Protein AF-0000000083380759 (afdb_homodimer)

pLDDT: mean 84.08, std 17.89, range [31.74, 98.86]

Foldseek 3Di:
DDPPPDPPPPPPDPDPPPPPLACVLVDPCNLVVVVVVLVVQLVVQCVPVVDDSLQSLLVSLLVCLVVCCCQAQNQWDGPPDPPPVCPGRLPGNLCPHPPNDAPDPSLVSVLVVLVVSLCSNCVRVVVDPPSVVSSVVSNVVSNVCSDSVNGQNDDVCVSRDD/DDPPPDPPPPPPDPDPPPPPLACVLVDPCNLVVVVVVLVVQLVVQCVPVVDDSLVSLLVSLLVCLVVCCCQAQAQWDGPPDPPPVCPGRLPGNLCPHPPNDAPDPSLVSVLVVLVVSLCSNCVRVVVDPPSVVSSVVSNVVSNVCSDSVNGQNDDVCVSRDD

Secondary structure (DSSP, 8-state):
-------------------HHHHGGGSTTHHHHHHHHHHHHHHHHHHHH---HHHHHHHHHHHHHHHHIIIIII-BS-SS-GGGTTTTTT-BHHHHGGGG-SS-HHHHHHHHHHHHHHHHHHHHTTT-TTHHHHHHHHHHHHHHHTSGGGTT--GGGTT---/-------------------HHHHGGGSTTHHHHHHHHHHHHHHHHHHHH---HHHHHHHHHHHHHHHHIIIIII-BS-SS-GGGTTTTTT-BHHHHGGGG-SS-HHHHHHHHHHHHHHHHHHHHTTT-TTHHHHHHHHHHHHHHHTSGGGTT--GGGTT---

Solvent-accessible surface area (backbone atoms only — not comparable to full-atom values): 18605 Å² total; per-residue (Å²): 135,80,80,78,76,73,80,80,75,74,71,74,70,73,76,73,83,69,56,72,79,42,48,66,72,71,41,88,61,44,68,57,51,53,51,50,50,54,53,50,50,31,53,50,43,34,69,73,62,72,33,53,74,19,44,20,33,43,52,43,41,52,51,50,38,55,53,47,44,42,52,33,66,59,43,56,29,54,96,82,48,79,80,54,80,60,75,45,49,80,31,25,44,55,55,46,34,77,80,50,56,75,88,39,73,65,56,46,50,65,54,46,48,48,53,54,41,36,51,52,18,28,60,56,45,68,59,35,65,48,58,29,57,55,41,48,52,44,35,50,54,56,53,53,64,68,36,79,86,31,65,82,51,34,80,93,54,58,88,33,73,127,136,81,82,76,77,74,80,79,76,72,72,73,72,73,76,74,83,68,55,72,80,44,48,66,72,71,43,86,61,45,67,58,51,52,52,49,49,54,52,50,49,31,52,51,43,34,70,73,62,71,33,53,73,19,43,20,34,42,52,43,43,52,50,49,39,55,53,48,45,42,53,33,68,58,42,55,28,55,94,80,49,77,81,53,80,60,76,44,48,78,32,24,44,55,55,47,32,76,79,49,55,76,87,38,72,68,55,48,52,64,55,46,49,48,52,53,41,35,52,52,18,28,59,56,46,68,60,37,66,48,58,30,55,55,41,48,51,44,36,50,54,55,53,54,64,69,37,79,87,33,64,83,51,32,79,92,54,58,89,33,73,127

Nearest PDB structures (foldseek):
  7yjk-assembly1_D  TM=9.202E-01  e=3.369E-16  Arabidopsis thaliana
  7k0q-assembly1_D  TM=9.321E-01  e=1.313E-10  Homo sapiens
  7k0m-assembly1_D  TM=9.032E-01  e=2.935E-10  Homo sapiens
  7yj2-assembly1_D  TM=9.297E-01  e=8.108E-09  Homo sapiens
  7cqk-assembly1_A  TM=9.215E-01  e=1.108E-07  Homo sapiens

Radius of gyration: 26.01 Å; Cα contacts (8 Å, |Δi|>4): 322; chains: 2; bounding box: 117×70×50 Å

InterPro domains:
  IPR007203 ORMDL family [PF04061] (19-154)
  IPR007203 ORMDL family [PIRSF018147] (11-158)
  IPR007203 ORMDL family [PTHR12665] (9-161)

Structure (mmCIF, N/CA/C/O backbone):
data_AF-0000000083380759-model_v1
#
loop_
_entity.id
_entity.type
_entity.pdbx_description
1 polymer 'ORM1-like protein 3'
#
loop_
_atom_site.group_PDB
_atom_site.id
_atom_site.type_symbol
_atom_site.label_atom_id
_atom_site.label_alt_id
_atom_site.label_comp_id
_atom_site.label_asym_id
_atom_site.label_entity_id
_atom_site.label_seq_id
_atom_site.pdbx_PDB_ins_code
_atom_site.Cartn_x
_atom_site.Cartn_y
_atom_site.Cartn_z
_atom_site.occupancy
_atom_site.B_iso_or_equiv
_atom_site.auth_seq_id
_atom_site.auth_comp_id
_atom_site.auth_asym_id
_atom_site.auth_atom_id
_atom_site.pdbx_PDB_model_num
ATOM 1 N N . MET A 1 1 ? 60.575 48.149 11.928 1 33.8 1 MET A N 1
ATOM 2 C CA . MET A 1 1 ? 59.24 47.971 11.363 1 33.8 1 MET A CA 1
ATOM 3 C C . MET A 1 1 ? 58.774 46.527 11.511 1 33.8 1 MET A C 1
ATOM 5 O O . MET A 1 1 ? 59.309 45.628 10.859 1 33.8 1 MET A O 1
ATOM 9 N N . GLY A 1 2 ? 58.407 46.056 12.704 1 39.65 2 GLY A N 1
ATOM 10 C CA . GLY A 1 2 ? 57.95 44.746 13.139 1 39.65 2 GLY A CA 1
ATOM 11 C C . GLY A 1 2 ? 56.682 44.293 12.44 1 39.65 2 GLY A C 1
ATOM 12 O O . GLY A 1 2 ? 55.699 45.034 12.385 1 39.65 2 GLY A O 1
ATOM 13 N N . ARG A 1 3 ? 56.762 43.447 11.376 1 44.86 3 ARG A N 1
ATOM 14 C CA . ARG A 1 3 ? 55.626 42.819 10.71 1 44.86 3 ARG A CA 1
ATOM 15 C C . ARG A 1 3 ? 54.678 42.186 11.722 1 44.86 3 ARG A C 1
ATOM 17 O O . ARG A 1 3 ? 55.082 41.319 12.5 1 44.86 3 ARG A O 1
ATOM 24 N N . ARG A 1 4 ? 53.678 42.926 12.294 1 45.2 4 ARG A N 1
ATOM 25 C CA . ARG A 1 4 ? 52.555 42.353 13.028 1 45.2 4 ARG A CA 1
ATOM 26 C C . ARG A 1 4 ? 51.919 41.206 12.249 1 45.2 4 ARG A C 1
ATOM 28 O O . ARG A 1 4 ? 51.57 41.364 11.077 1 45.2 4 ARG A O 1
ATOM 35 N N . GLY A 1 5 ? 52.27 39.917 12.476 1 42.81 5 GLY A N 1
ATOM 36 C CA . GLY A 1 5 ? 51.626 38.714 11.973 1 42.81 5 GLY A CA 1
ATOM 37 C C . GLY A 1 5 ? 50.113 38.766 12.06 1 42.81 5 GLY A C 1
ATOM 38 O O . GLY A 1 5 ? 49.557 39.054 13.122 1 42.81 5 GLY A O 1
ATOM 39 N N . GLU A 1 6 ? 49.369 39.205 11.034 1 49.28 6 GLU A N 1
ATOM 40 C CA . GLU A 1 6 ? 47.914 39.111 10.966 1 49.28 6 GLU A CA 1
ATOM 41 C C . GLU A 1 6 ? 47.427 37.742 11.431 1 49.28 6 GLU A C 1
ATOM 43 O O . GLU A 1 6 ? 48.052 36.721 11.135 1 49.28 6 GLU A O 1
ATOM 48 N N . PRO A 1 7 ? 46.688 37.632 12.613 1 49.77 7 PRO A N 1
ATOM 49 C CA . PRO A 1 7 ? 46.132 36.338 13.016 1 49.77 7 PRO A CA 1
ATOM 50 C C . PRO A 1 7 ? 45.342 35.661 11.899 1 49.77 7 PRO A C 1
ATOM 52 O O . PRO A 1 7 ? 44.688 36.339 11.102 1 49.77 7 PRO A O 1
ATOM 55 N N . TYR A 1 8 ? 45.787 34.62 11.217 1 52.53 8 TYR A N 1
ATOM 56 C CA . TYR A 1 8 ? 45.038 33.725 10.343 1 52.53 8 TYR A CA 1
ATOM 57 C C . TYR A 1 8 ? 43.735 33.286 10.999 1 52.53 8 TYR A C 1
ATOM 59 O O . TYR A 1 8 ? 43.742 32.473 11.926 1 52.53 8 TYR A O 1
ATOM 67 N N . TYR A 1 9 ? 42.675 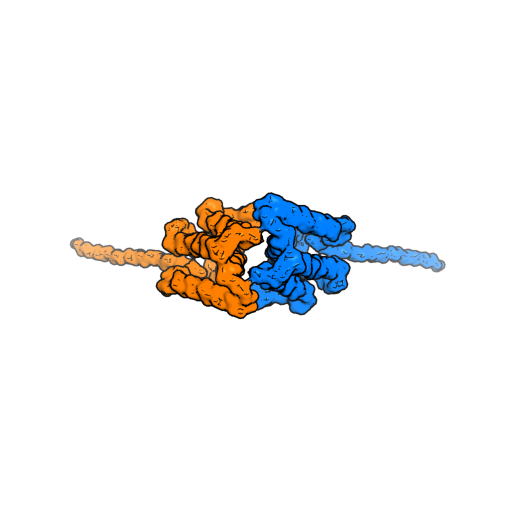34.081 11.205 1 43.08 9 TYR A N 1
ATOM 68 C CA . TYR A 1 9 ? 41.352 33.589 11.576 1 43.08 9 TYR A CA 1
ATOM 69 C C . TYR A 1 9 ? 40.913 32.458 10.653 1 43.08 9 TYR A C 1
ATOM 71 O O . TYR A 1 9 ? 40.751 32.66 9.447 1 43.08 9 TYR A O 1
ATOM 79 N N . VAL A 1 10 ? 41.325 31.231 10.836 1 49.09 10 VAL A N 1
ATOM 80 C CA . VAL A 1 10 ? 40.695 30.104 10.156 1 49.09 10 VAL A CA 1
ATOM 81 C C . VAL A 1 10 ? 39.179 30.185 10.317 1 49.09 10 VAL A C 1
ATOM 83 O O . VAL A 1 10 ? 38.666 30.194 11.439 1 49.09 10 VAL A O 1
ATOM 86 N N . GLU A 1 11 ? 38.418 30.896 9.574 1 47.96 11 GLU A N 1
ATOM 87 C CA . GLU A 1 11 ? 36.964 30.773 9.536 1 47.96 11 GLU A CA 1
ATOM 88 C C . GLU A 1 11 ? 36.529 29.315 9.648 1 47.96 11 GLU A C 1
ATOM 90 O O . GLU A 1 11 ? 36.89 28.488 8.808 1 47.96 11 GLU A O 1
ATOM 95 N N . ALA A 1 12 ? 36.323 28.826 10.841 1 48.19 12 ALA A N 1
ATOM 96 C CA . ALA A 1 12 ? 35.703 27.511 10.975 1 48.19 12 ALA A CA 1
ATOM 97 C C . ALA A 1 12 ? 34.598 27.317 9.94 1 48.19 12 ALA A C 1
ATOM 99 O O . ALA A 1 12 ? 33.77 28.206 9.732 1 48.19 12 ALA A O 1
ATOM 100 N N . ALA A 1 13 ? 34.741 26.588 8.865 1 49.53 13 ALA A N 1
ATOM 101 C CA . ALA A 1 13 ? 33.674 26.214 7.939 1 49.53 13 ALA A CA 1
ATOM 102 C C . ALA A 1 13 ? 32.376 25.923 8.687 1 49.53 13 ALA A C 1
ATOM 104 O O . ALA A 1 13 ? 32.399 25.37 9.789 1 49.53 13 ALA A O 1
ATOM 105 N N . PRO A 1 14 ? 31.323 26.669 8.439 1 49.21 14 PRO A N 1
ATOM 106 C CA . PRO A 1 14 ? 30.067 26.332 9.112 1 49.21 14 PRO A CA 1
ATOM 107 C C . PRO A 1 14 ? 29.82 24.827 9.18 1 49.21 14 PRO A C 1
ATOM 109 O O . PRO A 1 14 ? 30.291 24.08 8.319 1 49.21 14 PRO A O 1
ATOM 112 N N . PRO A 1 15 ? 29.514 24.287 10.4 1 46.96 15 PRO A N 1
ATOM 113 C CA . PRO A 1 15 ? 29.192 22.861 10.49 1 46.96 15 PRO A CA 1
ATOM 114 C C . PRO A 1 15 ? 28.323 22.379 9.33 1 46.96 15 PRO A C 1
ATOM 116 O O . PRO A 1 15 ? 27.492 23.135 8.82 1 46.96 15 PRO A O 1
ATOM 119 N N . VAL A 1 16 ? 28.906 21.607 8.391 1 51.08 16 VAL A N 1
ATOM 120 C CA . VAL A 1 16 ? 28.11 20.978 7.342 1 51.08 16 VAL A CA 1
ATOM 121 C C . VAL A 1 16 ? 26.711 20.669 7.871 1 51.08 16 VAL A C 1
ATOM 123 O O . VAL A 1 16 ? 26.561 20.141 8.975 1 51.08 16 VAL A O 1
ATOM 126 N N . ASP A 1 17 ? 25.787 21.529 7.677 1 54.35 17 ASP A N 1
ATOM 127 C CA . ASP A 1 17 ? 24.394 21.279 8.034 1 54.35 17 ASP A CA 1
ATOM 128 C C . ASP A 1 17 ? 23.997 19.838 7.722 1 54.35 17 ASP A C 1
ATOM 130 O O . ASP A 1 17 ? 23.8 19.48 6.559 1 54.35 17 ASP A O 1
ATOM 134 N N . VAL A 1 18 ? 24.521 18.943 8.555 1 62.63 18 VAL A N 1
ATOM 135 C CA . VAL A 1 18 ? 24.235 17.524 8.376 1 62.63 18 VAL A CA 1
ATOM 136 C C . VAL A 1 18 ? 22.767 17.248 8.693 1 62.63 18 VAL A C 1
ATOM 138 O O . VAL A 1 18 ? 22.257 17.682 9.729 1 62.63 18 VAL A O 1
ATOM 141 N N . ASN A 1 19 ? 21.982 17.008 7.648 1 73.7 19 ASN A N 1
ATOM 142 C CA . ASN A 1 19 ? 20.626 16.522 7.878 1 73.7 19 ASN A CA 1
ATOM 143 C C . ASN A 1 19 ? 20.624 15.227 8.685 1 73.7 19 ASN A C 1
ATOM 145 O O . ASN A 1 19 ? 20.871 14.15 8.14 1 73.7 19 ASN A O 1
ATOM 149 N N . LYS A 1 20 ? 20.508 15.371 10.002 1 74.08 20 LYS A N 1
ATOM 150 C CA . LYS A 1 20 ? 20.579 14.235 10.917 1 74.08 20 LYS A CA 1
ATOM 151 C C . LYS A 1 20 ? 19.503 13.203 10.595 1 74.08 20 LYS A C 1
ATOM 153 O O . LYS A 1 20 ? 19.645 12.025 10.931 1 74.08 20 LYS A O 1
ATOM 158 N N . ASN A 1 21 ? 18.474 13.642 9.898 1 74.54 21 ASN A N 1
ATOM 159 C CA . ASN A 1 21 ? 17.375 12.738 9.575 1 74.54 21 ASN A CA 1
ATOM 160 C C . ASN A 1 21 ? 17.81 11.658 8.588 1 74.54 21 ASN A C 1
ATOM 162 O O . ASN A 1 21 ? 17.249 10.561 8.574 1 74.54 21 ASN A O 1
ATOM 166 N N . THR A 1 22 ? 18.82 11.983 7.84 1 80.14 22 THR A N 1
ATOM 167 C CA . THR A 1 22 ? 19.203 11.042 6.793 1 80.14 22 THR A CA 1
ATOM 168 C C . THR A 1 22 ? 20.681 10.681 6.905 1 80.14 22 THR A C 1
ATOM 170 O O . THR A 1 22 ? 21.185 9.859 6.136 1 80.14 22 THR A O 1
ATOM 173 N N . GLU A 1 23 ? 21.386 11.233 7.833 1 81.53 23 GLU A N 1
ATOM 174 C CA . GLU A 1 23 ? 22.827 11.029 7.949 1 81.53 23 GLU A CA 1
ATOM 175 C C . GLU A 1 23 ? 23.156 9.564 8.222 1 81.53 23 GLU A C 1
ATOM 177 O O . GLU A 1 23 ? 24.228 9.084 7.848 1 81.53 23 GLU A O 1
ATOM 182 N N . TRP A 1 24 ? 22.268 8.876 8.821 1 82.58 24 TRP A N 1
ATOM 183 C CA . TRP A 1 24 ? 22.519 7.489 9.197 1 82.58 24 TRP A CA 1
ATOM 184 C C . TRP A 1 24 ? 22.72 6.617 7.962 1 82.58 24 TRP A C 1
ATOM 186 O O . TRP A 1 24 ? 23.354 5.563 8.035 1 82.58 24 TRP A O 1
ATOM 196 N N . PHE A 1 25 ? 22.277 7.082 6.828 1 81.37 25 PHE A N 1
ATOM 197 C CA . PHE A 1 25 ? 22.461 6.335 5.589 1 81.37 25 PHE A CA 1
ATOM 198 C C . PHE A 1 25 ? 23.934 6.29 5.198 1 81.37 25 PHE A C 1
ATOM 200 O O . PHE A 1 25 ? 24.337 5.467 4.373 1 81.37 25 PHE A O 1
ATOM 207 N N . MET A 1 26 ? 24.668 7.14 5.846 1 81.7 26 MET A N 1
ATOM 208 C CA . MET A 1 26 ? 26.073 7.268 5.47 1 81.7 26 MET A CA 1
ATOM 209 C C . MET A 1 26 ? 26.954 6.387 6.351 1 81.7 26 MET A C 1
ATOM 211 O O . MET A 1 26 ? 28.163 6.298 6.134 1 81.7 26 MET A O 1
ATOM 215 N N . TYR A 1 27 ? 26.385 5.714 7.244 1 86.09 27 TYR A N 1
ATOM 216 C CA . TYR A 1 27 ? 27.18 4.883 8.142 1 86.09 27 TYR A CA 1
ATOM 217 C C . TYR A 1 27 ? 27.654 3.618 7.437 1 86.09 27 TYR A C 1
ATOM 219 O O . TYR A 1 27 ? 26.944 3.067 6.592 1 86.09 27 TYR A O 1
ATOM 227 N N . PRO A 1 28 ? 28.853 3.224 7.83 1 88.97 28 PRO A N 1
ATOM 228 C CA . PRO A 1 28 ? 29.343 1.967 7.259 1 88.97 28 PRO A CA 1
ATOM 229 C C . PRO A 1 28 ? 28.456 0.774 7.61 1 88.97 28 PRO A C 1
ATOM 231 O O . PRO A 1 28 ? 27.973 0.671 8.74 1 88.97 28 PRO A O 1
ATOM 234 N N . GLY A 1 29 ? 28.143 -0.052 6.707 1 94.09 29 GLY A N 1
ATOM 235 C CA . GLY A 1 29 ? 27.414 -1.279 6.988 1 94.09 29 GLY A CA 1
ATOM 236 C C . GLY A 1 29 ? 25.919 -1.147 6.77 1 94.09 29 GLY A C 1
ATOM 237 O O . GLY A 1 29 ? 25.186 -2.136 6.845 1 94.09 29 GLY A O 1
ATOM 238 N N . VAL A 1 30 ? 25.404 0.061 6.575 1 94.41 30 VAL A N 1
ATOM 239 C CA . VAL A 1 30 ? 23.966 0.28 6.45 1 94.41 30 VAL A CA 1
ATOM 240 C C . VAL A 1 30 ? 23.426 -0.504 5.256 1 94.41 30 VAL A C 1
ATOM 242 O O . VAL A 1 30 ? 22.367 -1.13 5.344 1 94.41 30 VAL A O 1
ATOM 245 N N . TRP A 1 31 ? 24.187 -0.566 4.193 1 96.2 31 TRP A N 1
ATOM 246 C CA . TRP A 1 31 ? 23.753 -1.285 2.999 1 96.2 31 TRP A CA 1
ATOM 247 C C . TRP A 1 31 ? 23.658 -2.783 3.27 1 96.2 31 TRP A C 1
ATOM 249 O O . TRP A 1 31 ? 22.688 -3.432 2.872 1 96.2 31 TRP A O 1
ATOM 259 N N . THR A 1 32 ? 24.661 -3.29 4.009 1 96.64 32 THR A N 1
ATOM 260 C CA . THR A 1 32 ? 24.689 -4.712 4.332 1 96.64 32 THR A CA 1
ATOM 261 C C . THR A 1 32 ? 23.535 -5.079 5.26 1 96.64 32 THR A C 1
ATOM 263 O O . THR A 1 32 ? 22.878 -6.105 5.067 1 96.64 32 THR A O 1
ATOM 266 N N . THR A 1 33 ? 23.35 -4.245 6.231 1 97.13 33 THR A N 1
ATOM 267 C CA . THR A 1 33 ? 22.241 -4.486 7.148 1 97.13 33 THR A CA 1
ATOM 268 C C . THR A 1 33 ? 20.91 -4.466 6.403 1 97.13 33 THR A C 1
ATOM 270 O O . THR A 1 33 ? 20.04 -5.303 6.653 1 97.13 33 THR A O 1
ATOM 273 N N . TYR A 1 34 ? 20.789 -3.53 5.487 1 97.69 34 TYR A N 1
ATOM 274 C CA . TYR A 1 34 ? 19.586 -3.404 4.672 1 97.69 34 TYR A CA 1
ATOM 275 C C . TYR A 1 34 ? 19.333 -4.677 3.873 1 97.69 34 TYR A C 1
ATOM 277 O O . TYR A 1 34 ? 18.228 -5.224 3.898 1 97.69 34 TYR A O 1
ATOM 285 N N . ILE A 1 35 ? 20.311 -5.204 3.298 1 98.03 35 ILE A N 1
ATOM 286 C CA . ILE A 1 35 ? 20.194 -6.414 2.492 1 98.03 35 ILE A CA 1
ATOM 287 C C . ILE A 1 35 ? 19.88 -7.606 3.393 1 98.03 35 ILE A C 1
ATOM 289 O O . ILE A 1 35 ? 19.054 -8.454 3.046 1 98.03 35 ILE A O 1
ATOM 293 N N . LEU A 1 36 ? 20.524 -7.679 4.534 1 98.43 36 LEU A N 1
ATOM 294 C CA . LEU A 1 36 ? 20.271 -8.766 5.473 1 98.43 36 LEU A CA 1
ATOM 295 C C . LEU A 1 36 ? 18.833 -8.723 5.979 1 98.43 36 LEU A C 1
ATOM 297 O O . LEU A 1 36 ? 18.2 -9.767 6.154 1 98.43 36 LEU A O 1
ATOM 301 N N . LEU A 1 37 ? 18.37 -7.539 6.172 1 98.52 37 LEU A N 1
ATOM 302 C CA . LEU A 1 37 ? 16.987 -7.392 6.611 1 98.52 37 LEU A CA 1
ATOM 303 C C . LEU A 1 37 ? 16.022 -7.924 5.556 1 98.52 37 LEU A C 1
ATOM 305 O O . LEU A 1 37 ? 15.044 -8.599 5.887 1 98.52 37 LEU A O 1
ATOM 309 N N . LEU A 1 38 ? 16.267 -7.646 4.297 1 98.69 38 LEU A N 1
ATOM 310 C CA . LEU A 1 38 ? 15.431 -8.148 3.212 1 98.69 38 LEU A CA 1
ATOM 311 C C . LEU A 1 38 ? 15.486 -9.671 3.144 1 98.69 38 LEU A C 1
ATOM 313 O O . LEU A 1 38 ? 14.457 -10.326 2.957 1 98.69 38 LEU A O 1
ATOM 317 N N . PHE A 1 39 ? 16.674 -10.238 3.376 1 98.73 39 PHE A N 1
ATOM 318 C CA . PHE A 1 39 ? 16.839 -11.687 3.346 1 98.73 39 PHE A CA 1
ATOM 319 C C . PHE A 1 39 ? 16.086 -12.341 4.498 1 98.73 39 PHE A C 1
ATOM 321 O O . PHE A 1 39 ? 15.416 -13.359 4.309 1 98.73 39 PHE A O 1
ATOM 328 N N . PHE A 1 40 ? 16.153 -11.748 5.635 1 98.79 40 PHE A N 1
ATOM 329 C CA . PHE A 1 40 ? 15.456 -12.296 6.792 1 98.79 40 PHE A CA 1
ATOM 330 C C . PHE A 1 40 ? 13.947 -12.168 6.626 1 98.79 40 PHE A C 1
ATOM 332 O O . PHE A 1 40 ? 13.194 -13.049 7.046 1 98.79 40 PHE A O 1
ATOM 339 N N . ALA A 1 41 ? 13.537 -11.072 6.047 1 98.72 41 ALA A N 1
ATOM 340 C CA . ALA A 1 41 ? 12.116 -10.933 5.743 1 98.72 41 ALA A CA 1
ATOM 341 C C . ALA A 1 41 ? 11.646 -12.039 4.802 1 98.72 41 ALA A C 1
ATOM 343 O O . ALA A 1 41 ? 10.561 -12.598 4.983 1 98.72 41 ALA A O 1
ATOM 344 N N . TRP A 1 42 ? 12.448 -12.316 3.856 1 98.74 42 TRP A N 1
ATOM 345 C CA . TRP A 1 42 ? 12.143 -13.402 2.931 1 98.74 42 TRP A CA 1
ATOM 346 C C . TRP A 1 42 ? 12.019 -14.73 3.671 1 98.74 42 TRP A C 1
ATOM 348 O O . TRP A 1 42 ? 11.06 -15.476 3.465 1 98.74 42 TRP A O 1
ATOM 358 N N . LEU A 1 43 ? 12.96 -15.028 4.606 1 98.65 43 LEU A N 1
ATOM 359 C CA . LEU A 1 43 ? 12.916 -16.255 5.393 1 98.65 43 LEU A CA 1
ATOM 360 C C . LEU A 1 43 ? 11.65 -16.313 6.241 1 98.65 43 LEU A C 1
ATOM 362 O O . LEU A 1 43 ? 11.038 -17.375 6.378 1 98.65 43 LEU A O 1
ATOM 366 N N . LEU A 1 44 ? 11.29 -15.254 6.759 1 98.36 44 LEU A N 1
ATOM 367 C CA . LEU A 1 44 ? 10.098 -15.187 7.598 1 98.36 44 LEU A CA 1
ATOM 368 C C . LEU A 1 44 ? 8.841 -15.468 6.781 1 98.36 44 LEU A C 1
ATOM 370 O O . LEU A 1 44 ? 7.996 -16.267 7.189 1 98.36 44 LEU A O 1
ATOM 374 N N . VAL A 1 45 ? 8.741 -14.813 5.61 1 97.7 45 VAL A N 1
ATOM 375 C CA . VAL A 1 45 ? 7.579 -15.017 4.752 1 97.7 45 VAL A CA 1
ATOM 376 C C . VAL A 1 45 ? 7.508 -16.478 4.315 1 97.7 45 VAL A C 1
ATOM 378 O O . VAL A 1 45 ? 6.438 -17.091 4.344 1 97.7 45 VAL A O 1
ATOM 381 N N . LEU A 1 46 ? 8.682 -16.995 3.94 1 97.5 46 LEU A N 1
ATOM 382 C CA . LEU A 1 46 ? 8.744 -18.393 3.527 1 97.5 46 LEU A CA 1
ATOM 383 C C . LEU A 1 46 ? 8.268 -19.312 4.647 1 97.5 46 LEU A C 1
ATOM 385 O O . LEU A 1 46 ? 7.492 -20.24 4.407 1 97.5 46 LEU A O 1
ATOM 389 N N . SER A 1 47 ? 8.567 -19.022 5.887 1 96.19 47 SER A N 1
ATOM 390 C CA . SER A 1 47 ? 8.278 -19.873 7.036 1 96.19 47 SER A CA 1
ATOM 391 C C . SER A 1 47 ? 6.804 -19.804 7.42 1 96.19 47 SER A C 1
ATOM 393 O O . SER A 1 47 ? 6.215 -20.807 7.827 1 96.19 47 SER A O 1
ATOM 395 N N . VAL A 1 48 ? 6.167 -18.712 7.201 1 94.48 48 VAL A N 1
ATOM 396 C CA . VAL A 1 48 ? 4.832 -18.506 7.753 1 94.48 48 VAL A CA 1
ATOM 397 C C . VAL A 1 48 ? 3.78 -18.789 6.683 1 94.48 48 VAL A C 1
ATOM 399 O O . VAL A 1 48 ? 2.664 -19.209 6.996 1 94.48 48 VAL A O 1
ATOM 402 N N . SER A 1 49 ? 4.09 -18.526 5.446 1 92.64 49 SER A N 1
ATOM 403 C CA . SER A 1 49 ? 3.069 -18.607 4.407 1 92.64 49 SER A CA 1
ATOM 404 C C . SER A 1 49 ? 3.091 -19.966 3.715 1 92.64 49 SER A C 1
ATOM 406 O O . SER A 1 49 ? 2.093 -20.384 3.125 1 92.64 49 SER A O 1
ATOM 408 N N . GLY A 1 50 ? 4.22 -20.752 3.76 1 91.98 50 GLY A N 1
ATOM 409 C CA . GLY A 1 50 ? 4.338 -22.046 3.108 1 91.98 50 GLY A CA 1
ATOM 410 C C . GLY A 1 50 ? 4.317 -21.956 1.593 1 91.98 50 GLY A C 1
ATOM 411 O O . GLY A 1 50 ? 3.946 -22.915 0.914 1 91.98 50 GLY A O 1
ATOM 412 N N . CYS A 1 51 ? 4.601 -20.739 1.087 1 94.82 51 CYS A N 1
ATOM 413 C CA . CYS A 1 51 ? 4.614 -20.565 -0.361 1 94.82 51 CYS A CA 1
ATOM 414 C C . CYS A 1 51 ? 5.982 -20.906 -0.939 1 94.82 51 CYS A C 1
ATOM 416 O O . CYS A 1 51 ? 6.894 -21.287 -0.203 1 94.82 51 CYS A O 1
ATOM 418 N N . SER A 1 52 ? 6.079 -20.924 -2.264 1 97.05 52 SER A N 1
ATOM 419 C CA . SER A 1 52 ? 7.354 -21.183 -2.924 1 97.05 52 SER A CA 1
ATOM 420 C C . SER A 1 52 ? 8.343 -20.048 -2.68 1 97.05 52 SER A C 1
ATOM 422 O O . SER A 1 52 ? 7.945 -18.932 -2.341 1 97.05 52 SER A O 1
ATOM 424 N N . PRO A 1 53 ? 9.629 -20.286 -2.825 1 97.64 53 PRO A N 1
ATOM 425 C CA . PRO A 1 53 ? 10.638 -19.238 -2.652 1 97.64 53 PRO A CA 1
ATOM 426 C C . PRO A 1 53 ? 10.39 -18.027 -3.548 1 97.64 53 PRO A C 1
ATOM 428 O O . PRO A 1 53 ? 10.554 -16.885 -3.109 1 97.64 53 PRO A O 1
ATOM 431 N N . GLY A 1 54 ? 9.978 -18.261 -4.776 1 97.86 54 GLY A N 1
ATOM 432 C CA . GLY A 1 54 ? 9.676 -17.157 -5.674 1 97.86 54 GLY A CA 1
ATOM 433 C C . GLY A 1 54 ? 8.496 -16.321 -5.216 1 97.86 54 GLY A C 1
ATOM 434 O O . GLY A 1 54 ? 8.547 -15.09 -5.26 1 97.86 54 GLY A O 1
ATOM 435 N N . ALA A 1 55 ? 7.474 -17.007 -4.787 1 97.44 55 ALA A N 1
ATOM 436 C CA . ALA A 1 55 ? 6.295 -16.315 -4.273 1 97.44 55 ALA A CA 1
ATOM 437 C C . ALA A 1 55 ? 6.633 -15.508 -3.023 1 97.44 55 ALA A C 1
ATOM 439 O O . ALA A 1 55 ? 6.114 -14.406 -2.829 1 97.44 55 ALA A O 1
ATOM 440 N N . ALA A 1 56 ? 7.474 -16.023 -2.198 1 98.44 56 ALA A N 1
ATOM 441 C CA . ALA A 1 56 ? 7.903 -15.311 -0.997 1 98.44 56 ALA A CA 1
ATOM 442 C C . ALA A 1 56 ? 8.638 -14.022 -1.357 1 98.44 56 ALA A C 1
ATOM 444 O O . ALA A 1 56 ? 8.453 -12.992 -0.705 1 98.44 56 ALA A O 1
ATOM 445 N N . TRP A 1 57 ? 9.416 -14.048 -2.421 1 98.71 57 TRP A N 1
ATOM 446 C CA . TRP A 1 57 ? 10.113 -12.848 -2.872 1 98.71 57 TRP A CA 1
ATOM 447 C C . TRP A 1 57 ? 9.125 -11.804 -3.382 1 98.71 57 TRP A C 1
ATOM 449 O O . TRP A 1 57 ? 9.35 -10.601 -3.231 1 98.71 57 TRP A O 1
ATOM 459 N N . THR A 1 58 ? 8.01 -12.234 -3.998 1 98.52 58 THR A N 1
ATOM 460 C CA . THR A 1 58 ? 6.968 -11.293 -4.396 1 98.52 58 THR A CA 1
ATOM 461 C C . THR A 1 58 ? 6.371 -10.6 -3.174 1 98.52 58 THR A C 1
ATOM 463 O O . THR A 1 58 ? 6.189 -9.381 -3.173 1 98.52 58 THR A O 1
ATOM 466 N N . VAL A 1 59 ? 6.15 -11.366 -2.149 1 98.49 59 VAL A N 1
ATOM 467 C CA . VAL A 1 59 ? 5.6 -10.785 -0.929 1 98.49 59 VAL A CA 1
ATOM 468 C C . VAL A 1 59 ? 6.587 -9.775 -0.347 1 98.49 59 VAL A C 1
ATOM 470 O O . VAL A 1 59 ? 6.202 -8.663 0.021 1 98.49 59 VAL A O 1
ATOM 473 N N . VAL A 1 60 ? 7.809 -10.083 -0.297 1 98.73 60 VAL A N 1
ATOM 474 C CA . VAL A 1 60 ? 8.842 -9.191 0.218 1 98.73 60 VAL A CA 1
ATOM 475 C C . VAL A 1 60 ? 8.935 -7.945 -0.659 1 98.73 60 VAL A C 1
ATOM 477 O O . VAL A 1 60 ? 9.045 -6.827 -0.151 1 98.73 60 VAL A O 1
ATOM 480 N N . ASN A 1 61 ? 8.919 -8.114 -1.95 1 98.8 61 ASN A N 1
ATOM 481 C CA . ASN A 1 61 ? 8.988 -6.992 -2.88 1 98.8 61 ASN A CA 1
ATOM 482 C C . ASN A 1 61 ? 7.82 -6.03 -2.686 1 98.8 61 ASN A C 1
ATOM 484 O O . ASN A 1 61 ? 8.009 -4.813 -2.668 1 98.8 61 ASN A O 1
ATOM 488 N N . LEU A 1 62 ? 6.624 -6.572 -2.534 1 98.34 62 LEU A N 1
ATOM 489 C CA . LEU A 1 62 ? 5.437 -5.743 -2.359 1 98.34 62 LEU A CA 1
ATOM 490 C C . LEU A 1 62 ? 5.461 -5.036 -1.008 1 98.34 62 LEU A C 1
ATOM 492 O O . LEU A 1 62 ? 5.086 -3.866 -0.908 1 98.34 62 LEU A O 1
ATOM 496 N N . ALA A 1 63 ? 5.89 -5.73 0.048 1 98.11 63 ALA A N 1
ATOM 497 C CA . ALA A 1 63 ? 6.055 -5.097 1.354 1 98.11 63 ALA A CA 1
ATOM 498 C C . ALA A 1 63 ? 7.128 -4.014 1.307 1 98.11 63 ALA A C 1
ATOM 500 O O . ALA A 1 63 ? 6.944 -2.924 1.855 1 98.11 63 ALA A O 1
ATOM 501 N N . HIS A 1 64 ? 8.214 -4.353 0.662 1 98.67 64 HIS A N 1
ATOM 502 C CA . HIS A 1 64 ? 9.293 -3.39 0.474 1 98.67 64 HIS A CA 1
ATOM 503 C C . HIS A 1 64 ? 8.801 -2.147 -0.26 1 98.67 64 HIS A C 1
ATOM 505 O O . HIS A 1 64 ? 9.133 -1.023 0.123 1 98.67 64 HIS A O 1
ATOM 511 N N . PHE A 1 65 ? 8.013 -2.317 -1.301 1 98.22 65 PHE A N 1
ATOM 512 C CA . PHE A 1 65 ? 7.409 -1.237 -2.073 1 98.22 65 PHE A CA 1
ATOM 513 C C . PHE A 1 65 ? 6.536 -0.359 -1.185 1 98.22 65 PHE A C 1
ATOM 515 O O . PHE A 1 65 ? 6.71 0.861 -1.147 1 98.22 65 PHE A O 1
ATOM 522 N N . ALA A 1 66 ? 5.643 -0.974 -0.454 1 95.86 66 ALA A N 1
ATOM 523 C CA . ALA A 1 66 ? 4.703 -0.218 0.369 1 95.86 66 ALA A CA 1
ATOM 524 C C . ALA A 1 66 ? 5.433 0.57 1.453 1 95.86 66 ALA A C 1
ATOM 526 O O . ALA A 1 66 ? 5.182 1.763 1.637 1 95.86 66 ALA A O 1
ATOM 527 N N . ILE A 1 67 ? 6.373 -0.054 2.105 1 94.94 67 ILE A N 1
ATOM 528 C CA . ILE A 1 67 ? 7.075 0.541 3.237 1 94.94 67 ILE A CA 1
ATOM 529 C C . ILE A 1 67 ? 7.992 1.658 2.745 1 94.94 67 ILE A C 1
ATOM 531 O O . ILE A 1 67 ? 7.971 2.768 3.282 1 94.94 67 ILE A O 1
ATOM 535 N N . THR A 1 68 ? 8.736 1.416 1.683 1 96.21 68 THR A N 1
ATOM 536 C CA . THR A 1 68 ? 9.702 2.417 1.244 1 96.21 68 THR A CA 1
ATOM 537 C C . THR A 1 68 ? 9.003 3.554 0.504 1 96.21 68 THR A C 1
ATOM 539 O O . THR A 1 68 ? 9.436 4.706 0.574 1 96.21 68 THR A O 1
ATOM 542 N N . TYR A 1 69 ? 7.884 3.231 -0.221 1 94.3 69 TYR A N 1
ATOM 543 C CA . TYR A 1 69 ? 7.154 4.329 -0.846 1 94.3 69 TYR A CA 1
ATOM 544 C C . TYR A 1 69 ? 6.581 5.271 0.206 1 94.3 69 TYR A C 1
ATOM 546 O O . TYR A 1 69 ? 6.662 6.494 0.063 1 94.3 69 TYR A O 1
ATOM 554 N N . HIS A 1 70 ? 6.049 4.743 1.283 1 88.39 70 HIS A N 1
ATOM 555 C CA . HIS A 1 70 ? 5.461 5.561 2.338 1 88.39 70 HIS A CA 1
ATOM 556 C C . HIS A 1 70 ? 6.513 6.442 3.003 1 88.39 70 HIS A C 1
ATOM 558 O O . HIS A 1 70 ? 6.334 7.657 3.11 1 88.39 70 HIS A O 1
ATOM 564 N N . PHE A 1 71 ? 7.658 5.891 3.322 1 89.13 71 PHE A N 1
ATOM 565 C CA . PHE A 1 71 ? 8.628 6.622 4.129 1 89.13 71 PHE A CA 1
ATOM 566 C C . PHE A 1 71 ? 9.498 7.515 3.253 1 89.13 71 PHE A C 1
ATOM 568 O O . PHE A 1 71 ? 9.842 8.632 3.645 1 89.13 71 PHE A O 1
ATOM 575 N N . PHE A 1 72 ? 9.777 7.077 2.019 1 91.56 72 PHE A N 1
ATOM 576 C CA . PHE A 1 72 ? 10.728 7.825 1.206 1 91.56 72 PHE A CA 1
ATOM 577 C C . PHE A 1 72 ? 10.008 8.833 0.319 1 91.56 72 PHE A C 1
ATOM 579 O O . PHE A 1 72 ? 10.577 9.863 -0.048 1 91.56 72 PHE A O 1
ATOM 586 N N . HIS A 1 73 ? 8.739 8.553 0.037 1 90.42 73 HIS A N 1
ATOM 587 C CA . HIS A 1 73 ? 8.186 9.356 -1.048 1 90.42 73 HIS A CA 1
ATOM 588 C C . HIS A 1 73 ? 6.846 9.967 -0.653 1 90.42 73 HIS A C 1
ATOM 590 O O . HIS A 1 73 ? 6.329 10.843 -1.351 1 90.42 73 HIS A O 1
ATOM 596 N N . TRP A 1 74 ? 6.361 9.522 0.459 1 85.93 74 TRP A N 1
ATOM 597 C CA . TRP A 1 74 ? 5.049 10.037 0.839 1 85.93 74 TRP A CA 1
ATOM 598 C C . TRP A 1 74 ? 5.147 10.911 2.085 1 85.93 74 TRP A C 1
ATOM 600 O O . TRP A 1 74 ? 4.705 12.062 2.079 1 85.93 74 TRP A O 1
ATOM 610 N N . LYS A 1 75 ? 5.656 10.37 3.168 1 81.24 75 LYS A N 1
ATOM 611 C CA . LYS A 1 75 ? 5.773 11.087 4.434 1 81.24 75 LYS A CA 1
ATOM 612 C C . LYS A 1 75 ? 6.712 12.283 4.303 1 81.24 75 LYS A C 1
ATOM 614 O O . LYS A 1 75 ? 7.808 12.161 3.753 1 81.24 75 LYS A O 1
ATOM 619 N N . LYS A 1 76 ? 6.249 13.393 4.778 1 81.63 76 LYS A N 1
ATOM 620 C CA . LYS A 1 76 ? 7.075 14.597 4.799 1 81.63 76 LYS A CA 1
ATOM 621 C C . LYS A 1 76 ? 7.557 14.908 6.213 1 81.63 76 LYS A C 1
ATOM 623 O O . LYS A 1 76 ? 6.925 14.508 7.192 1 81.63 76 LYS A O 1
ATOM 628 N N . GLY A 1 77 ? 8.592 15.612 6.153 1 79.12 77 GLY A N 1
ATOM 629 C CA . GLY A 1 77 ? 9.104 16.076 7.433 1 79.12 77 GLY A CA 1
ATOM 630 C C . GLY A 1 77 ? 10.068 15.098 8.079 1 79.12 77 GLY A C 1
ATOM 631 O O . GLY A 1 77 ? 10.695 14.29 7.391 1 79.12 77 GLY A O 1
ATOM 632 N N . THR A 1 78 ? 10.571 15.424 9.25 1 67.86 78 THR A N 1
ATOM 633 C CA . THR A 1 78 ? 11.578 14.629 9.944 1 67.86 78 THR A CA 1
ATOM 634 C C . THR A 1 78 ? 10.971 13.927 11.156 1 67.86 78 THR A C 1
ATOM 636 O O . THR A 1 78 ? 10.409 14.576 12.04 1 67.86 78 THR A O 1
ATOM 639 N N . PRO A 1 79 ? 10.945 12.601 11.098 1 58.82 79 PRO A N 1
ATOM 640 C CA . PRO A 1 79 ? 10.383 11.926 12.27 1 58.82 79 PRO A CA 1
ATOM 641 C C . PRO A 1 79 ? 11.183 12.193 13.544 1 58.82 79 PRO A C 1
ATOM 643 O O . PRO A 1 79 ? 10.625 12.169 14.644 1 58.82 79 PRO A O 1
ATOM 646 N N . PHE A 1 80 ? 12.481 12.386 13.449 1 56.95 80 PHE A N 1
ATOM 647 C CA . PHE A 1 80 ? 13.308 12.277 14.645 1 56.95 80 PHE A CA 1
ATOM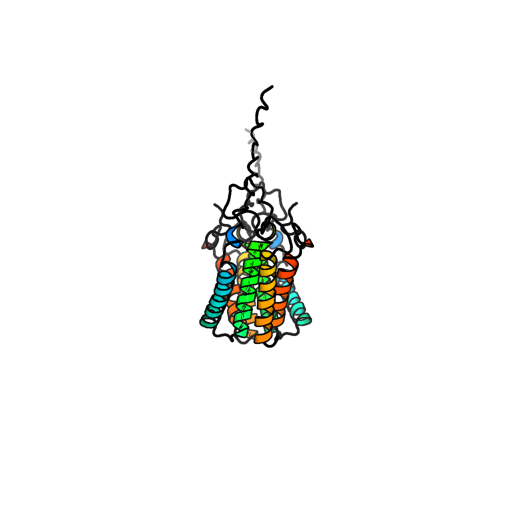 648 C C . PHE A 1 80 ? 13.906 13.629 15.016 1 56.95 80 PHE A C 1
ATOM 650 O O . PHE A 1 80 ? 14.392 13.814 16.133 1 56.95 80 PHE A O 1
ATOM 657 N N . ALA A 1 81 ? 14.097 14.589 14.034 1 57.19 81 ALA A N 1
ATOM 658 C CA . ALA A 1 81 ? 14.837 15.784 14.43 1 57.19 81 ALA A CA 1
ATOM 659 C C . ALA A 1 81 ? 13.987 17.039 14.255 1 57.19 81 ALA A C 1
ATOM 661 O O . ALA A 1 81 ? 13.788 17.51 13.133 1 57.19 81 ALA A O 1
ATOM 662 N N . ALA A 1 82 ? 13.285 17.388 15.304 1 56.83 82 ALA A N 1
ATOM 663 C CA . ALA A 1 82 ? 12.467 18.594 15.414 1 56.83 82 ALA A CA 1
ATOM 664 C C . ALA A 1 82 ? 13.31 19.849 15.208 1 56.83 82 ALA A C 1
ATOM 666 O O . ALA A 1 82 ? 12.778 20.916 14.892 1 56.83 82 ALA A O 1
ATOM 667 N N . ASP A 1 83 ? 14.644 19.6 15.28 1 57.11 83 ASP A N 1
ATOM 668 C CA . ASP A 1 83 ? 15.43 20.824 15.399 1 57.11 83 ASP A CA 1
ATOM 669 C C . ASP A 1 83 ? 15.728 21.421 14.025 1 57.11 83 ASP A C 1
ATOM 671 O O . ASP A 1 83 ? 16.589 22.294 13.895 1 57.11 83 ASP A O 1
ATOM 675 N N . ASP A 1 84 ? 15.092 21.018 13.027 1 63.64 84 ASP A N 1
ATOM 676 C CA . ASP A 1 84 ? 15.467 21.527 11.712 1 63.64 84 ASP A CA 1
ATOM 677 C C . ASP A 1 84 ? 14.743 22.835 11.402 1 63.64 84 ASP A C 1
ATOM 679 O O . ASP A 1 84 ? 14.936 23.419 10.334 1 63.64 84 ASP A O 1
ATOM 683 N N . GLN A 1 85 ? 14.164 23.457 12.406 1 62.95 85 GLN A N 1
ATOM 684 C CA . GLN A 1 85 ? 13.471 24.73 12.24 1 62.95 85 GLN A CA 1
ATOM 685 C C . GLN A 1 85 ? 12.515 24.684 11.051 1 62.95 85 GLN A C 1
ATOM 687 O O . GLN A 1 85 ? 12.377 25.668 10.321 1 62.95 85 GLN A O 1
ATOM 692 N N . GLY A 1 86 ? 12.081 23.459 10.735 1 67.7 86 GLY A N 1
ATOM 693 C CA . GLY A 1 86 ? 11.038 23.333 9.729 1 67.7 86 GLY A CA 1
ATOM 694 C C . GLY A 1 86 ? 11.579 23.279 8.313 1 67.7 86 GLY A C 1
ATOM 695 O O . GLY A 1 86 ? 10.81 23.207 7.352 1 67.7 86 GLY A O 1
ATOM 696 N N . ILE A 1 87 ? 12.974 23.373 8.038 1 73.02 87 ILE A N 1
ATOM 697 C CA . ILE A 1 87 ? 13.561 23.432 6.704 1 73.02 87 ILE A CA 1
ATOM 698 C C . ILE A 1 87 ? 13.176 22.182 5.915 1 73.02 87 ILE A C 1
ATOM 700 O O . ILE A 1 87 ? 12.955 22.249 4.704 1 73.02 87 ILE A O 1
ATOM 704 N N . TYR A 1 88 ? 12.857 21.178 6.648 1 77.73 88 TYR A N 1
ATOM 705 C CA . TYR A 1 88 ? 12.651 19.911 5.957 1 77.73 88 TYR A CA 1
ATOM 706 C C . TYR A 1 88 ? 11.2 19.459 6.067 1 77.73 88 TYR A C 1
ATOM 708 O O . TYR A 1 88 ? 10.854 18.352 5.647 1 77.73 88 TYR A O 1
ATOM 716 N N . SER A 1 89 ? 10.355 20.312 6.539 1 79.58 89 SER A N 1
ATOM 717 C CA . SER A 1 89 ? 8.979 19.927 6.834 1 79.58 89 SER A CA 1
ATOM 718 C C . SER A 1 89 ? 8.21 19.601 5.558 1 79.58 89 SER A C 1
ATOM 720 O O . SER A 1 89 ? 7.241 18.84 5.588 1 79.58 89 SER A O 1
ATOM 722 N N . ARG A 1 90 ? 8.7 20.079 4.445 1 83.27 90 ARG A N 1
ATOM 723 C CA . ARG A 1 90 ? 7.952 19.885 3.207 1 83.27 90 ARG A CA 1
ATOM 724 C C . ARG A 1 90 ? 8.618 18.836 2.323 1 83.27 90 ARG A C 1
ATOM 726 O O . ARG A 1 90 ? 8.112 18.51 1.248 1 83.27 90 ARG A O 1
ATOM 733 N N . LEU A 1 91 ? 9.708 18.31 2.822 1 86.5 91 LEU A N 1
ATOM 734 C CA . LEU A 1 91 ? 10.457 17.369 1.995 1 86.5 91 LEU A CA 1
ATOM 735 C C . LEU A 1 91 ? 10.227 15.935 2.459 1 86.5 91 LEU A C 1
ATOM 737 O O . LEU A 1 91 ? 10.121 15.676 3.66 1 86.5 91 LEU A O 1
ATOM 741 N N . THR A 1 92 ? 10.181 15.073 1.525 1 88.31 92 THR A N 1
ATOM 742 C CA . THR A 1 92 ? 10.183 13.648 1.838 1 88.31 92 THR A CA 1
ATOM 743 C C . THR A 1 92 ? 11.579 13.186 2.247 1 88.31 92 THR A C 1
ATOM 745 O O . THR A 1 92 ? 12.556 13.918 2.074 1 88.31 92 THR A O 1
ATOM 748 N N . TRP A 1 93 ? 11.681 12.067 2.78 1 89.75 93 TRP A N 1
ATOM 749 C CA . TRP A 1 93 ? 12.973 11.508 3.165 1 89.75 93 TRP A CA 1
ATOM 750 C C . TRP A 1 93 ? 13.885 11.36 1.952 1 89.75 93 TRP A C 1
ATOM 752 O O . TRP A 1 93 ? 15.085 11.633 2.033 1 89.75 93 TRP A O 1
ATOM 762 N N . TRP A 1 94 ? 13.353 10.962 0.836 1 92.01 94 TRP A N 1
ATOM 763 C CA . TRP A 1 94 ? 14.127 10.815 -0.393 1 92.01 94 TRP A CA 1
ATOM 764 C C . TRP A 1 94 ? 14.733 12.148 -0.817 1 92.01 94 TRP A C 1
ATOM 766 O O . TRP A 1 94 ? 15.899 12.208 -1.216 1 92.01 94 TRP A O 1
ATOM 776 N N . GLU A 1 95 ? 13.997 13.186 -0.635 1 90.6 95 GLU A N 1
ATOM 777 C CA . GLU A 1 95 ? 14.442 14.511 -1.054 1 90.6 95 GLU A CA 1
ATOM 778 C C . GLU A 1 95 ? 15.518 15.054 -0.118 1 90.6 95 GLU A C 1
ATOM 780 O O . GLU A 1 95 ? 16.281 15.947 -0.493 1 90.6 95 GLU A O 1
ATOM 785 N N . GLN A 1 96 ? 15.55 14.452 1.072 1 88.53 96 GLN A N 1
ATOM 786 C CA . GLN A 1 96 ? 16.502 14.919 2.075 1 88.53 96 GLN A CA 1
ATOM 787 C C . GLN A 1 96 ? 17.814 14.144 1.991 1 88.53 96 GLN A C 1
ATOM 789 O O . GLN A 1 96 ? 18.846 14.605 2.484 1 88.53 96 GLN A O 1
ATOM 794 N N . ILE A 1 97 ? 17.782 12.978 1.424 1 90.42 97 ILE A N 1
ATOM 795 C CA . ILE A 1 97 ? 18.959 12.118 1.354 1 90.42 97 ILE A CA 1
ATOM 796 C C . ILE A 1 97 ? 20.073 12.828 0.588 1 90.42 97 ILE A C 1
ATOM 798 O O . ILE A 1 97 ? 19.822 13.457 -0.442 1 90.42 97 ILE A O 1
ATOM 802 N N . ASP A 1 98 ? 21.304 12.807 1.234 1 89.83 98 ASP A N 1
ATOM 803 C CA . ASP A 1 98 ? 22.509 13.397 0.659 1 89.83 98 ASP A CA 1
ATOM 804 C C . ASP A 1 98 ? 22.303 14.879 0.354 1 89.83 98 ASP A C 1
ATOM 806 O O . ASP A 1 98 ? 22.76 15.375 -0.678 1 89.83 98 ASP A O 1
ATOM 810 N N . ASN A 1 99 ? 21.458 15.476 1.165 1 85.7 99 ASN A N 1
ATOM 811 C CA . ASN A 1 99 ? 21.184 16.905 1.052 1 85.7 99 ASN A CA 1
ATOM 812 C C . ASN A 1 99 ? 20.573 17.253 -0.302 1 85.7 99 ASN A C 1
ATOM 814 O O . ASN A 1 99 ? 20.884 18.297 -0.878 1 85.7 99 ASN A O 1
ATOM 818 N N . GLY A 1 100 ? 19.874 16.232 -0.923 1 86.79 100 GLY A N 1
ATOM 819 C CA . GLY A 1 100 ? 19.152 16.493 -2.158 1 86.79 100 GLY A CA 1
ATOM 820 C C . GLY A 1 100 ? 19.991 16.256 -3.4 1 86.79 100 GLY A C 1
ATOM 821 O O . GLY A 1 100 ? 19.497 16.385 -4.523 1 86.79 100 GLY A O 1
ATOM 822 N N . GLN A 1 101 ? 21.261 15.911 -3.212 1 89.67 101 GLN A N 1
ATOM 823 C CA . GLN A 1 101 ? 22.112 15.624 -4.362 1 89.67 101 GLN A CA 1
ATOM 824 C C . GLN A 1 101 ? 21.642 14.371 -5.096 1 89.67 101 GLN A C 1
ATOM 826 O O . GLN A 1 101 ? 21.273 13.378 -4.465 1 89.67 101 GLN A O 1
ATOM 831 N N . GLN A 1 102 ? 21.625 14.452 -6.466 1 89.62 102 GLN A N 1
ATOM 832 C CA . GLN A 1 102 ? 21.161 13.345 -7.296 1 89.62 102 GLN A CA 1
ATOM 833 C C . GLN A 1 102 ? 22.321 12.446 -7.712 1 89.62 102 GLN A C 1
ATOM 835 O O . GLN A 1 102 ? 23.475 12.88 -7.731 1 89.62 102 GLN A O 1
ATOM 840 N N . LEU A 1 103 ? 22.011 11.199 -7.991 1 90.32 103 LEU A N 1
ATOM 841 C CA . LEU A 1 103 ? 22.901 10.195 -8.564 1 90.32 103 LEU A CA 1
ATOM 842 C C . LEU A 1 103 ? 24.099 9.946 -7.653 1 90.32 103 LEU A C 1
ATOM 844 O O . LEU A 1 103 ? 25.221 9.769 -8.131 1 90.32 103 LEU A O 1
ATOM 848 N N . THR A 1 104 ? 23.917 10.105 -6.325 1 93.17 104 THR A N 1
ATOM 849 C CA . THR A 1 104 ? 24.937 9.739 -5.349 1 93.17 104 THR A CA 1
ATOM 850 C C . THR A 1 104 ? 25.013 8.224 -5.188 1 93.17 104 THR A C 1
ATOM 852 O O . THR A 1 104 ? 24.156 7.496 -5.693 1 93.17 104 THR A O 1
ATOM 855 N N . ARG A 1 105 ? 26.059 7.77 -4.501 1 93.54 105 ARG A N 1
ATOM 856 C CA . ARG A 1 105 ? 26.23 6.339 -4.271 1 93.54 105 ARG A CA 1
ATOM 857 C C . ARG A 1 105 ? 25.052 5.765 -3.491 1 93.54 105 ARG A C 1
ATOM 859 O O . ARG A 1 105 ? 24.57 4.673 -3.799 1 93.54 105 ARG A O 1
ATOM 866 N N . ASN A 1 106 ? 24.551 6.478 -2.521 1 93.77 106 ASN A N 1
ATOM 867 C CA . ASN A 1 106 ? 23.422 6.025 -1.716 1 93.77 106 ASN A CA 1
ATOM 868 C C . ASN A 1 106 ? 22.145 5.928 -2.546 1 93.77 106 ASN A C 1
ATOM 870 O O . ASN A 1 106 ? 21.413 4.941 -2.455 1 93.77 106 ASN A O 1
ATOM 874 N N . ARG A 1 107 ? 21.928 6.895 -3.339 1 94.45 107 ARG A N 1
ATOM 875 C CA . ARG A 1 107 ? 20.717 6.914 -4.152 1 94.45 107 ARG A CA 1
ATOM 876 C C . ARG A 1 107 ? 20.768 5.841 -5.235 1 94.45 107 ARG A C 1
ATOM 878 O O . ARG A 1 107 ? 19.744 5.245 -5.574 1 94.45 107 ARG A O 1
ATOM 885 N N . LYS A 1 108 ? 21.975 5.627 -5.718 1 95.99 108 LYS A N 1
ATOM 886 C CA . LYS A 1 108 ? 22.113 4.545 -6.689 1 95.99 108 LYS A CA 1
ATOM 887 C C . LYS A 1 108 ? 21.835 3.19 -6.046 1 95.99 108 LYS A C 1
ATOM 889 O O . LYS A 1 108 ? 21.145 2.35 -6.628 1 95.99 108 LYS A O 1
ATOM 894 N N . PHE A 1 109 ? 22.393 3.029 -4.83 1 96.14 109 PHE A N 1
ATOM 895 C CA . PHE A 1 109 ? 22.138 1.788 -4.108 1 96.14 109 PHE A CA 1
ATOM 896 C C . PHE A 1 109 ? 20.644 1.592 -3.879 1 96.14 109 PHE A C 1
ATOM 898 O O . PHE A 1 109 ? 20.1 0.527 -4.177 1 96.14 109 PHE A O 1
ATOM 905 N N . LEU A 1 110 ? 20.01 2.656 -3.472 1 96.59 110 LEU A N 1
ATOM 906 C CA . LEU A 1 110 ? 18.593 2.574 -3.137 1 96.59 110 LEU A CA 1
ATOM 907 C C . LEU A 1 110 ? 17.746 2.402 -4.393 1 96.59 110 LEU A C 1
ATOM 909 O O . LEU A 1 110 ? 16.618 1.909 -4.324 1 96.59 110 LEU A O 1
ATOM 913 N N . THR A 1 111 ? 18.284 2.764 -5.57 1 97 111 THR A N 1
ATOM 914 C CA . THR A 1 111 ? 17.571 2.584 -6.829 1 97 111 THR A CA 1
ATOM 915 C C . THR A 1 111 ? 17.731 1.155 -7.342 1 97 111 THR A C 1
ATOM 917 O O . THR A 1 111 ? 16.796 0.584 -7.907 1 97 111 THR A O 1
ATOM 920 N N . VAL A 1 112 ? 18.868 0.548 -7.061 1 98.1 112 VAL A N 1
ATOM 921 C CA . VAL A 1 112 ? 19.18 -0.784 -7.566 1 98.1 112 VAL A CA 1
ATOM 922 C C . VAL A 1 112 ? 18.392 -1.832 -6.783 1 98.1 112 VAL A C 1
ATOM 924 O O . VAL A 1 112 ? 17.975 -2.85 -7.342 1 98.1 112 VAL A O 1
ATOM 927 N N . VAL A 1 113 ? 18.114 -1.563 -5.57 1 98.41 113 VAL A N 1
ATOM 928 C CA . VAL A 1 113 ? 17.526 -2.569 -4.69 1 98.41 113 VAL A CA 1
ATOM 929 C C . VAL A 1 113 ? 16.154 -2.979 -5.22 1 98.41 113 VAL A C 1
ATOM 931 O O . VAL A 1 113 ? 15.894 -4.166 -5.435 1 98.41 113 VAL A O 1
ATOM 934 N N . PRO A 1 114 ? 15.237 -2.061 -5.553 1 98.68 114 PRO A N 1
ATOM 935 C CA . PRO A 1 114 ? 13.941 -2.511 -6.065 1 98.68 114 PRO A CA 1
ATOM 936 C C . PRO A 1 114 ? 14.052 -3.215 -7.416 1 98.68 114 PRO A C 1
ATOM 938 O O . PRO A 1 114 ? 13.255 -4.106 -7.719 1 98.68 114 PRO A O 1
ATOM 941 N N . VAL A 1 115 ? 15.01 -2.881 -8.198 1 98.83 115 VAL A N 1
ATOM 942 C CA . VAL A 1 115 ? 15.202 -3.536 -9.488 1 98.83 115 VAL A CA 1
ATOM 943 C C . VAL A 1 115 ? 15.63 -4.986 -9.273 1 98.83 115 VAL A C 1
ATOM 945 O O . VAL A 1 115 ? 15.093 -5.898 -9.906 1 98.83 115 VAL A O 1
ATOM 948 N N . VAL A 1 116 ? 16.582 -5.189 -8.382 1 98.83 116 VAL A N 1
ATOM 949 C CA . VAL A 1 116 ? 17.07 -6.531 -8.083 1 98.83 116 VAL A CA 1
ATOM 950 C C . VAL A 1 116 ? 15.941 -7.372 -7.491 1 98.83 116 VAL A C 1
ATOM 952 O O . VAL A 1 116 ? 15.756 -8.53 -7.87 1 98.83 116 VAL A O 1
ATOM 955 N N . LEU A 1 117 ? 15.173 -6.803 -6.622 1 98.86 117 LEU A N 1
ATOM 956 C CA . LEU A 1 117 ? 14.042 -7.507 -6.027 1 98.86 117 LEU A CA 1
ATOM 957 C C . LEU A 1 117 ? 13.03 -7.91 -7.095 1 98.86 117 LEU A C 1
ATOM 959 O O . LEU A 1 117 ? 12.515 -9.03 -7.076 1 98.86 117 LEU A O 1
ATOM 963 N N . TYR A 1 118 ? 12.751 -7.007 -7.987 1 98.84 118 TYR A N 1
ATOM 964 C CA . TYR A 1 118 ? 11.843 -7.279 -9.096 1 98.84 118 TYR A CA 1
ATOM 965 C C . TYR A 1 118 ? 12.332 -8.461 -9.924 1 98.84 118 TYR A C 1
ATOM 967 O O . TYR A 1 118 ? 11.555 -9.359 -10.254 1 98.84 118 TYR A O 1
ATOM 975 N N . LEU A 1 119 ? 13.64 -8.472 -10.273 1 98.81 119 LEU A N 1
ATOM 976 C CA . LEU A 1 119 ? 14.203 -9.52 -11.116 1 98.81 119 LEU A CA 1
ATOM 977 C C . LEU A 1 119 ? 14.17 -10.868 -10.403 1 98.81 119 LEU A C 1
ATOM 979 O O . LEU A 1 119 ? 13.807 -11.883 -11.002 1 98.81 119 LEU A O 1
ATOM 983 N N . ILE A 1 120 ? 14.492 -10.904 -9.107 1 98.76 120 ILE A N 1
ATOM 984 C CA . ILE A 1 120 ? 14.481 -12.139 -8.331 1 98.76 120 ILE A CA 1
ATOM 985 C C . ILE A 1 120 ? 13.055 -12.678 -8.238 1 98.76 120 ILE A C 1
ATOM 987 O O . ILE A 1 120 ? 12.801 -13.84 -8.562 1 98.76 120 ILE A O 1
ATOM 991 N N . ALA A 1 121 ? 12.124 -11.826 -7.855 1 98.54 121 ALA A N 1
ATOM 992 C CA . ALA A 1 121 ? 10.738 -12.237 -7.651 1 98.54 121 ALA A CA 1
ATOM 993 C C . ALA A 1 121 ? 10.106 -12.704 -8.959 1 98.54 121 ALA A C 1
ATOM 995 O O . ALA A 1 121 ? 9.435 -13.738 -8.997 1 98.54 121 ALA A O 1
ATOM 996 N N . SER A 1 122 ? 10.383 -11.953 -10.056 1 98.34 122 SER A N 1
ATOM 997 C CA . SER A 1 122 ? 9.78 -12.286 -11.342 1 98.34 122 SER A CA 1
ATOM 998 C C . SER A 1 122 ? 10.386 -13.559 -11.923 1 98.34 122 SER A C 1
ATOM 1000 O O . SER A 1 122 ? 9.664 -14.427 -12.418 1 98.34 122 SER A O 1
ATOM 1002 N N . HIS A 1 123 ? 11.728 -13.699 -11.819 1 98.4 123 HIS A N 1
ATOM 1003 C CA . HIS A 1 123 ? 12.405 -14.876 -12.352 1 98.4 123 HIS A CA 1
ATOM 1004 C C . HIS A 1 123 ? 11.996 -16.136 -11.597 1 98.4 123 HIS A C 1
ATOM 1006 O O . HIS A 1 123 ? 11.675 -17.156 -12.21 1 98.4 123 HIS A O 1
ATOM 1012 N N . LEU A 1 124 ? 11.879 -16.071 -10.29 1 98.04 124 LEU A N 1
ATOM 1013 C CA . LEU A 1 124 ? 11.631 -17.253 -9.471 1 98.04 124 LEU A CA 1
ATOM 1014 C C . LEU A 1 124 ? 10.147 -17.602 -9.457 1 98.04 124 LEU A C 1
ATOM 1016 O O . LEU A 1 124 ? 9.761 -18.673 -8.981 1 98.04 124 LEU A O 1
ATOM 1020 N N . THR A 1 125 ? 9.274 -16.702 -10.022 1 96.95 125 THR A N 1
ATOM 1021 C CA . THR A 1 125 ? 7.867 -17.03 -10.225 1 96.95 125 THR A CA 1
ATOM 1022 C C . THR A 1 125 ? 7.585 -17.316 -11.697 1 96.95 125 THR A C 1
ATOM 1024 O O . THR A 1 125 ? 6.426 -17.391 -12.11 1 96.95 125 THR A O 1
ATOM 1027 N N . ASP A 1 126 ? 8.62 -17.393 -12.519 1 97.13 126 ASP A N 1
ATOM 1028 C CA . ASP A 1 126 ? 8.555 -17.744 -13.935 1 97.13 126 ASP A CA 1
ATOM 1029 C C . ASP A 1 126 ? 7.734 -16.722 -14.717 1 97.13 126 ASP A C 1
ATOM 1031 O O . ASP A 1 126 ? 7.021 -17.079 -15.657 1 97.13 126 ASP A O 1
ATOM 1035 N N . TYR A 1 127 ? 7.669 -15.493 -14.262 1 95.78 127 TYR A N 1
ATOM 1036 C CA . TYR A 1 127 ? 6.989 -14.392 -14.935 1 95.78 127 TYR A CA 1
ATOM 1037 C C . TYR A 1 127 ? 5.5 -14.68 -15.084 1 95.78 127 TYR A C 1
ATOM 1039 O O . TYR A 1 127 ? 4.864 -14.218 -16.034 1 95.78 127 TYR A O 1
ATOM 1047 N N . LYS A 1 128 ? 4.997 -15.432 -14.118 1 95.27 128 LYS A N 1
ATOM 1048 C CA . LYS A 1 128 ? 3.59 -15.812 -14.199 1 95.27 128 LYS A CA 1
ATOM 1049 C C . LYS A 1 128 ? 2.694 -14.736 -13.592 1 95.27 128 LYS A C 1
ATOM 1051 O O . LYS A 1 128 ? 3.056 -14.11 -12.594 1 95.27 128 LYS A O 1
ATOM 1056 N N . GLN A 1 129 ? 1.529 -14.623 -14.145 1 94.42 129 GLN A N 1
ATOM 1057 C CA . GLN A 1 129 ? 0.516 -13.72 -13.608 1 94.42 129 GLN A CA 1
ATOM 1058 C C . GLN A 1 129 ? -0.224 -14.359 -12.436 1 94.42 129 GLN A C 1
ATOM 1060 O O . GLN A 1 129 ? -0.378 -15.581 -12.384 1 94.42 129 GLN A O 1
ATOM 1065 N N . PRO A 1 130 ? -0.55 -13.451 -11.455 1 94.12 130 PRO A N 1
ATOM 1066 C CA . PRO A 1 130 ? -0.478 -11.988 -11.44 1 94.12 130 PRO A CA 1
ATOM 1067 C C . PRO A 1 130 ? 0.798 -11.467 -10.783 1 94.12 130 PRO A C 1
ATOM 1069 O O . PRO A 1 130 ? 0.99 -10.254 -10.674 1 94.12 130 PRO A O 1
ATOM 1072 N N . MET A 1 131 ? 1.678 -12.465 -10.397 1 96 131 MET A N 1
ATOM 1073 C CA . MET A 1 131 ? 2.869 -12.051 -9.662 1 96 131 MET A CA 1
ATOM 1074 C C . MET A 1 131 ? 3.742 -11.134 -10.513 1 96 131 MET A C 1
ATOM 1076 O O . MET A 1 131 ? 4.273 -10.139 -10.017 1 96 131 MET A O 1
ATOM 1080 N N . PHE A 1 132 ? 3.855 -11.425 -11.802 1 97.83 132 PHE A N 1
ATOM 1081 C CA . PHE A 1 132 ? 4.653 -10.597 -12.699 1 97.83 132 PHE A CA 1
ATOM 1082 C C . PHE A 1 132 ? 4.092 -9.181 -12.77 1 97.83 132 PHE A C 1
ATOM 1084 O O . PHE A 1 132 ? 4.844 -8.207 -12.711 1 97.83 132 PHE A O 1
ATOM 1091 N N . PHE A 1 133 ? 2.797 -9.133 -12.928 1 97.18 133 PHE A N 1
ATOM 1092 C CA . PHE A 1 133 ? 2.134 -7.837 -13.007 1 97.18 133 PHE A CA 1
ATOM 1093 C C . PHE A 1 133 ? 2.364 -7.033 -11.734 1 97.18 133 PHE A C 1
ATOM 1095 O O . PHE A 1 133 ? 2.744 -5.862 -11.793 1 97.18 133 PHE A O 1
ATOM 1102 N N . LEU A 1 134 ? 2.137 -7.612 -10.544 1 97.51 134 LEU A N 1
ATOM 1103 C CA . LEU A 1 134 ? 2.299 -6.938 -9.26 1 97.51 134 LEU A CA 1
ATOM 1104 C C . LEU A 1 134 ? 3.739 -6.476 -9.067 1 97.51 134 LEU A C 1
ATOM 1106 O O . LEU A 1 134 ? 3.98 -5.345 -8.639 1 97.51 134 LEU A O 1
ATOM 1110 N N . ASN A 1 135 ? 4.658 -7.306 -9.417 1 98.57 135 ASN A N 1
ATOM 1111 C CA . ASN A 1 135 ? 6.068 -6.949 -9.314 1 98.57 135 ASN A CA 1
ATOM 1112 C C . ASN A 1 135 ? 6.428 -5.806 -10.258 1 98.57 135 ASN A C 1
ATOM 1114 O O . ASN A 1 135 ? 7.216 -4.927 -9.905 1 98.57 135 ASN A O 1
ATOM 1118 N N . THR A 1 136 ? 5.853 -5.776 -11.444 1 98.23 136 THR A N 1
ATOM 1119 C CA . THR A 1 136 ? 6.139 -4.75 -12.441 1 98.23 136 THR A CA 1
ATOM 1120 C C . THR A 1 136 ? 5.622 -3.39 -11.981 1 98.23 136 THR A C 1
ATOM 1122 O O . THR A 1 136 ? 6.328 -2.384 -12.082 1 98.23 136 THR A O 1
ATOM 1125 N N . VAL A 1 137 ? 4.455 -3.415 -11.439 1 96.75 137 VAL A N 1
ATOM 1126 C CA . VAL A 1 137 ? 3.882 -2.166 -10.95 1 96.75 137 VAL A CA 1
ATOM 1127 C C . VAL A 1 137 ? 4.736 -1.617 -9.809 1 96.75 137 VAL A C 1
ATOM 1129 O O . VAL A 1 137 ? 5.045 -0.424 -9.774 1 96.75 137 VAL A O 1
ATOM 1132 N N . ALA A 1 138 ? 5.143 -2.495 -8.87 1 98.04 138 ALA A N 1
ATOM 1133 C CA . ALA A 1 138 ? 5.927 -2.085 -7.708 1 98.04 138 ALA A CA 1
ATOM 1134 C C . ALA A 1 138 ? 7.245 -1.445 -8.134 1 98.04 138 ALA A C 1
ATOM 1136 O O . ALA A 1 138 ? 7.593 -0.357 -7.669 1 98.04 138 ALA A O 1
ATOM 1137 N N . VAL A 1 139 ? 7.946 -2.082 -9.091 1 98.59 139 VAL A N 1
ATOM 1138 C CA . VAL A 1 139 ? 9.249 -1.553 -9.479 1 98.59 139 VAL A CA 1
ATOM 1139 C C . VAL A 1 139 ? 9.066 -0.279 -10.301 1 98.59 139 VAL A C 1
ATOM 1141 O O . VAL A 1 139 ? 9.844 0.668 -10.171 1 98.59 139 VAL A O 1
ATOM 1144 N N . PHE A 1 140 ? 8.079 -0.199 -11.116 1 97.62 140 PHE A N 1
ATOM 1145 C CA . PHE A 1 140 ? 7.844 0.973 -11.952 1 97.62 140 PHE A CA 1
ATOM 1146 C C . PHE A 1 140 ? 7.585 2.206 -11.094 1 97.62 140 PHE A C 1
ATOM 1148 O O . PHE A 1 140 ? 8.216 3.247 -11.287 1 97.62 140 PHE A O 1
ATOM 1155 N N . VAL A 1 141 ? 6.735 2.058 -10.129 1 95.67 141 VAL A N 1
ATOM 1156 C CA . VAL A 1 141 ? 6.384 3.181 -9.266 1 95.67 141 VAL A CA 1
ATOM 1157 C C . VAL A 1 141 ? 7.606 3.615 -8.46 1 95.67 141 VAL A C 1
ATOM 1159 O O . VAL A 1 141 ? 7.902 4.809 -8.363 1 95.67 141 VAL A O 1
ATOM 1162 N N . LEU A 1 142 ? 8.364 2.675 -7.931 1 97.1 142 LEU A N 1
ATOM 1163 C CA . LEU A 1 142 ? 9.49 3.008 -7.065 1 97.1 142 LEU A CA 1
ATOM 1164 C C . LEU A 1 142 ? 10.617 3.654 -7.863 1 97.1 142 LEU A C 1
ATOM 1166 O O . LEU A 1 142 ? 11.271 4.582 -7.381 1 97.1 142 LEU A O 1
ATOM 1170 N N . VAL A 1 143 ? 10.849 3.173 -9.078 1 96.53 143 VAL A N 1
ATOM 1171 C CA . VAL A 1 143 ? 11.94 3.719 -9.878 1 96.53 143 VAL A CA 1
ATOM 1172 C C . VAL A 1 143 ? 11.555 5.1 -10.402 1 96.53 143 VAL A C 1
ATOM 1174 O O . VAL A 1 143 ? 12.372 6.024 -10.394 1 96.53 143 VAL A O 1
ATOM 1177 N N . VAL A 1 144 ? 10.326 5.319 -10.801 1 94.44 144 VAL A N 1
ATOM 1178 C CA . VAL A 1 144 ? 9.863 6.618 -11.278 1 94.44 144 VAL A CA 1
ATOM 1179 C C . VAL A 1 144 ? 9.967 7.647 -10.155 1 94.44 144 VAL A C 1
ATOM 1181 O O . VAL A 1 144 ? 10.405 8.778 -10.38 1 94.44 144 VAL A O 1
ATOM 1184 N N . ALA A 1 145 ? 9.607 7.24 -8.944 1 93.04 145 ALA A N 1
ATOM 1185 C CA . ALA A 1 145 ? 9.631 8.142 -7.796 1 93.04 145 ALA A CA 1
ATOM 1186 C C . ALA A 1 145 ? 11.053 8.608 -7.494 1 93.04 145 ALA A C 1
ATOM 1188 O O . ALA A 1 145 ? 11.251 9.63 -6.832 1 93.04 145 ALA A O 1
ATOM 1189 N N . LYS A 1 146 ? 12.029 7.861 -7.943 1 94.47 146 LYS A N 1
ATOM 1190 C CA . LYS A 1 146 ? 13.42 8.156 -7.614 1 94.47 146 LYS A CA 1
ATOM 1191 C C . LYS A 1 146 ? 14.077 8.996 -8.706 1 94.47 146 LYS A C 1
ATOM 1193 O O . LYS A 1 146 ? 15.229 9.412 -8.567 1 94.47 146 LYS A O 1
ATOM 1198 N N . LEU A 1 147 ? 13.369 9.296 -9.776 1 92.11 147 LEU A N 1
ATOM 1199 C CA . LEU A 1 147 ? 13.911 10.1 -10.866 1 92.11 147 LEU A CA 1
ATOM 1200 C C . LEU A 1 147 ? 14.087 11.552 -10.435 1 92.11 147 LEU A C 1
ATOM 1202 O O . LEU A 1 147 ? 13.259 12.089 -9.696 1 92.11 147 LEU A O 1
ATOM 1206 N N . PRO A 1 148 ? 15.098 12.269 -10.918 1 88.52 148 PRO A N 1
ATOM 1207 C CA . PRO A 1 148 ? 15.33 13.671 -10.564 1 88.52 148 PRO A CA 1
ATOM 1208 C C . PRO A 1 148 ? 14.145 14.57 -10.909 1 88.52 148 PRO A C 1
ATOM 1210 O O . PRO A 1 148 ? 13.877 15.543 -10.199 1 88.52 148 PRO A O 1
ATOM 1213 N N . ASN A 1 149 ? 13.385 14.25 -11.969 1 85.97 149 ASN A N 1
ATOM 1214 C CA . ASN A 1 149 ? 12.247 15.059 -12.394 1 85.97 149 ASN A CA 1
ATOM 1215 C C . ASN A 1 149 ? 11.098 14.979 -11.394 1 85.97 149 ASN A C 1
ATOM 1217 O O . ASN A 1 149 ? 10.161 15.778 -11.454 1 85.97 149 ASN A O 1
ATOM 1221 N N . MET A 1 150 ? 11.216 14.016 -10.415 1 85.09 150 MET A N 1
ATOM 1222 C CA . MET A 1 150 ? 10.156 13.856 -9.423 1 85.09 150 MET A CA 1
ATOM 1223 C C . MET A 1 150 ? 10.473 14.643 -8.156 1 85.09 150 MET A C 1
ATOM 1225 O O . MET A 1 150 ? 9.738 14.562 -7.17 1 85.09 150 MET A O 1
ATOM 1229 N N . HIS A 1 151 ? 11.498 15.346 -8.185 1 80.66 151 HIS A N 1
ATOM 1230 C CA . HIS A 1 151 ? 11.857 16.154 -7.026 1 80.66 151 HIS A CA 1
ATOM 1231 C C . HIS A 1 151 ? 10.79 17.204 -6.733 1 80.66 151 HIS A C 1
ATOM 1233 O O . HIS A 1 151 ? 10.506 18.058 -7.576 1 80.66 151 HIS A O 1
ATOM 1239 N N . LYS A 1 152 ? 10.136 17.066 -5.588 1 79.33 152 LYS A N 1
ATOM 1240 C CA . LYS A 1 152 ? 9.122 17.979 -5.069 1 79.33 152 LYS A CA 1
ATOM 1241 C C . LYS A 1 152 ? 7.842 17.907 -5.897 1 79.33 152 LYS A C 1
ATOM 1243 O O . LYS A 1 152 ? 6.993 18.797 -5.815 1 79.33 152 LYS A O 1
ATOM 1248 N N . VAL A 1 153 ? 7.803 16.933 -6.835 1 78.18 153 VAL A N 1
ATOM 1249 C CA . VAL A 1 153 ? 6.613 16.722 -7.653 1 78.18 153 VAL A CA 1
ATOM 1250 C C . VAL A 1 153 ? 5.955 15.397 -7.275 1 78.18 153 VAL A C 1
ATOM 1252 O O . VAL A 1 153 ? 6.642 14.432 -6.928 1 78.18 153 VAL A O 1
ATOM 1255 N N . ARG A 1 154 ? 4.596 15.467 -7.006 1 72.18 154 ARG A N 1
ATOM 1256 C CA . ARG A 1 154 ? 3.841 14.242 -6.765 1 72.18 154 ARG A CA 1
ATOM 1257 C C . ARG A 1 154 ? 2.893 13.946 -7.923 1 72.18 154 ARG A C 1
ATOM 1259 O O . ARG A 1 154 ? 2.435 14.864 -8.607 1 72.18 154 ARG A O 1
ATOM 1266 N N . ILE A 1 155 ? 2.822 12.741 -8.088 1 60.16 155 ILE A N 1
ATOM 1267 C CA . ILE A 1 155 ? 1.903 12.33 -9.144 1 60.16 155 ILE A CA 1
ATOM 1268 C C . ILE A 1 155 ? 0.5 12.852 -8.839 1 60.16 155 ILE A C 1
ATOM 1270 O O . ILE A 1 155 ? -0.004 12.68 -7.727 1 60.16 155 ILE A O 1
ATOM 1274 N N . PHE A 1 156 ? -0.107 13.529 -9.716 1 58.61 156 PHE A N 1
ATOM 1275 C CA . PHE A 1 156 ? -1.439 14.123 -9.701 1 58.61 156 PHE A CA 1
ATOM 1276 C C . PHE A 1 156 ? -1.514 15.26 -8.689 1 58.61 156 PHE A C 1
ATOM 1278 O O . PHE A 1 156 ? -2.604 15.717 -8.34 1 58.61 156 PHE A O 1
ATOM 1285 N N . GLY A 1 157 ? -0.405 15.672 -8.197 1 57.3 157 GLY A N 1
ATOM 1286 C CA . GLY A 1 157 ? -0.373 16.781 -7.257 1 57.3 157 GLY A CA 1
ATOM 1287 C C . GLY A 1 157 ? -0.771 16.382 -5.849 1 57.3 157 GLY A C 1
ATOM 1288 O O . GLY A 1 157 ? -0.99 17.241 -4.993 1 57.3 157 GLY A O 1
ATOM 1289 N N . ILE A 1 158 ? -0.993 15.048 -5.75 1 56.19 158 ILE A N 1
ATOM 1290 C CA . ILE A 1 158 ? -1.38 14.563 -4.43 1 56.19 158 ILE A CA 1
ATOM 1291 C C . ILE A 1 158 ? -0.183 14.631 -3.484 1 56.19 158 ILE A C 1
ATOM 1293 O O . ILE A 1 158 ? 0.884 14.09 -3.783 1 56.19 158 ILE A O 1
ATOM 1297 N N . ASN A 1 159 ? -0.191 15.43 -2.437 1 56.57 159 ASN A N 1
ATOM 1298 C CA . ASN A 1 159 ? 0.869 15.611 -1.451 1 56.57 159 ASN A CA 1
ATOM 1299 C C . ASN A 1 159 ? 1.976 16.52 -1.979 1 56.57 159 ASN A C 1
ATOM 1301 O O . ASN A 1 159 ? 3.125 16.421 -1.545 1 56.57 159 ASN A O 1
ATOM 1305 N N . ALA A 1 160 ? 1.535 17.195 -3.172 1 59.2 160 ALA A N 1
ATOM 1306 C CA . ALA A 1 160 ? 2.526 18.124 -3.709 1 59.2 160 ALA A CA 1
ATOM 1307 C C . ALA A 1 160 ? 2.671 19.35 -2.812 1 59.2 160 ALA A C 1
ATOM 1309 O O . ALA A 1 160 ? 1.776 19.658 -2.022 1 59.2 160 ALA A O 1
ATOM 1310 N N . ASP A 1 161 ? 3.881 19.884 -2.585 1 54.3 161 ASP A N 1
ATOM 1311 C CA . ASP A 1 161 ? 4.102 21.143 -1.879 1 54.3 161 ASP A CA 1
ATOM 1312 C C . ASP A 1 161 ? 3.489 22.315 -2.643 1 54.3 161 ASP A C 1
ATOM 1314 O O . ASP A 1 161 ? 3.599 22.39 -3.868 1 54.3 161 ASP A O 1
ATOM 1318 N N . ILE A 1 162 ? 2.101 22.711 -2.323 1 45.2 162 ILE A N 1
ATOM 1319 C CA . ILE A 1 162 ? 1.641 23.984 -2.867 1 45.2 162 ILE A CA 1
ATOM 1320 C C . ILE A 1 162 ? 2.621 25.092 -2.486 1 45.2 162 ILE A C 1
ATOM 1322 O O . ILE A 1 162 ? 3.182 25.083 -1.388 1 45.2 162 ILE A O 1
ATOM 1326 N N . MET B 1 1 ? -59.107 40.198 30.678 1 31.74 1 MET B N 1
ATOM 1327 C CA . MET B 1 1 ? -57.735 39.698 30.695 1 31.74 1 MET B CA 1
ATOM 1328 C C . MET B 1 1 ? -57.466 38.808 29.486 1 31.74 1 MET B C 1
ATOM 1330 O O . MET B 1 1 ? -58.079 37.749 29.341 1 31.74 1 MET B O 1
ATOM 1334 N N . GLY B 1 2 ? -57.138 39.34 28.284 1 39.21 2 GLY B N 1
ATOM 1335 C CA . GLY B 1 2 ? -56.811 38.766 26.989 1 39.21 2 GLY B CA 1
ATOM 1336 C C . GLY B 1 2 ? -55.597 37.858 27.028 1 39.21 2 GLY B C 1
ATOM 1337 O O . GLY B 1 2 ? -54.559 38.225 27.583 1 39.21 2 GLY B O 1
ATOM 1338 N N . ARG B 1 3 ? -55.714 36.514 27.004 1 44.52 3 ARG B N 1
ATOM 1339 C CA . ARG B 1 3 ? -54.657 35.522 26.843 1 44.52 3 ARG B CA 1
ATOM 1340 C C . ARG B 1 3 ? -53.762 35.863 25.656 1 44.52 3 ARG B C 1
ATOM 1342 O O . ARG B 1 3 ? -54.229 35.918 24.516 1 44.52 3 ARG B O 1
ATOM 1349 N N . ARG B 1 4 ? -52.759 36.785 25.783 1 44.4 4 ARG B N 1
ATOM 1350 C CA . ARG B 1 4 ? -51.708 36.944 24.784 1 44.4 4 ARG B CA 1
ATOM 1351 C C . ARG B 1 4 ? -51.114 35.594 24.395 1 44.4 4 ARG B C 1
ATOM 1353 O O . ARG B 1 4 ? -50.747 34.799 25.263 1 44.4 4 ARG B O 1
ATOM 1360 N N . GLY B 1 5 ? -51.482 34.978 23.249 1 42.28 5 GLY B N 1
ATOM 1361 C CA . GLY B 1 5 ? -50.867 33.824 22.613 1 42.28 5 GLY B CA 1
ATOM 1362 C C . GLY B 1 5 ? -49.353 33.908 22.561 1 42.28 5 GLY B C 1
ATOM 1363 O O . GLY B 1 5 ? -48.797 34.912 22.11 1 42.28 5 GLY B O 1
ATOM 1364 N N . GLU B 1 6 ? -48.58 33.392 23.534 1 48.83 6 GLU B N 1
ATOM 1365 C CA . GLU B 1 6 ? -47.128 33.256 23.458 1 48.83 6 GLU B CA 1
ATOM 1366 C C . GLU B 1 6 ? -46.693 32.742 22.089 1 48.83 6 GLU B C 1
ATOM 1368 O O . GLU B 1 6 ? -47.331 31.853 21.522 1 48.83 6 GLU B O 1
ATOM 1373 N N . PRO B 1 7 ? -46.026 33.578 21.223 1 49.16 7 PRO B N 1
ATOM 1374 C CA . PRO B 1 7 ? -45.514 33.034 19.963 1 49.16 7 PRO B CA 1
ATOM 1375 C C . PRO B 1 7 ? -44.694 31.761 20.16 1 49.16 7 PRO B C 1
ATOM 1377 O O . PRO B 1 7 ? -44 31.619 21.17 1 49.16 7 PRO B O 1
ATOM 1380 N N . TYR B 1 8 ? -45.121 30.562 19.818 1 51.75 8 TYR B N 1
ATOM 1381 C CA . TYR B 1 8 ? -44.352 29.33 19.675 1 51.75 8 TYR B CA 1
ATOM 1382 C C . TYR B 1 8 ? -43.082 29.571 18.869 1 51.75 8 TYR B C 1
ATOM 1384 O O . TYR B 1 8 ? -43.135 29.728 17.647 1 51.75 8 TYR B O 1
ATOM 1392 N N . TYR B 1 9 ? -42.034 30.266 19.302 1 43.54 9 TYR B N 1
ATOM 1393 C CA . TYR B 1 9 ? -40.736 30.239 18.639 1 43.54 9 TYR B CA 1
ATOM 1394 C C . TYR B 1 9 ? -40.29 28.807 18.368 1 43.54 9 TYR B C 1
ATOM 1396 O O . TYR B 1 9 ? -40.133 28.013 19.299 1 43.54 9 TYR B O 1
ATOM 1404 N N . VAL B 1 10 ? -40.724 28.175 17.338 1 49.04 10 VAL B N 1
ATOM 1405 C CA . VAL B 1 10 ? -40.081 26.944 16.889 1 49.04 10 VAL B CA 1
ATOM 1406 C C . VAL B 1 10 ? -38.57 27.152 16.804 1 49.04 10 VAL B C 1
ATOM 1408 O O . VAL B 1 10 ? -38.098 28.038 16.088 1 49.04 10 VAL B O 1
ATOM 1411 N N . GLU B 1 11 ? -37.807 27.04 17.83 1 47.63 11 GLU B N 1
ATOM 1412 C CA . GLU B 1 11 ? -36.355 26.949 17.71 1 47.63 11 GLU B CA 1
ATOM 1413 C C . GLU B 1 11 ? -35.953 26.092 16.513 1 47.63 11 GLU B C 1
ATOM 1415 O O . GLU B 1 11 ? -36.318 24.917 16.433 1 47.63 11 GLU B O 1
ATOM 1420 N N . ALA B 1 12 ? -35.773 26.681 15.372 1 48.1 12 ALA B N 1
ATOM 1421 C CA . ALA B 1 12 ? -35.187 25.937 14.261 1 48.1 12 ALA B CA 1
ATOM 1422 C C . ALA B 1 12 ? -34.057 25.031 14.742 1 48.1 12 ALA B C 1
ATOM 1424 O O . ALA B 1 12 ? -33.227 25.442 15.556 1 48.1 12 ALA B O 1
ATOM 1425 N N . ALA B 1 13 ? -34.199 23.722 14.881 1 48.77 13 ALA B N 1
ATOM 1426 C CA . ALA B 1 13 ? -33.104 22.793 15.147 1 48.77 13 ALA B CA 1
ATOM 1427 C C . ALA B 1 13 ? -31.838 23.21 14.404 1 48.77 13 ALA B C 1
ATOM 1429 O O . ALA B 1 13 ? -31.909 23.74 13.293 1 48.77 13 ALA B O 1
ATOM 1430 N N . PRO B 1 14 ? -30.775 23.54 15.094 1 49.81 14 PRO B N 1
ATOM 1431 C CA . PRO B 1 14 ? -29.54 23.866 14.377 1 49.81 14 PRO B CA 1
ATOM 1432 C C . PRO B 1 14 ? -29.304 22.963 13.168 1 49.81 14 PRO B C 1
ATOM 1434 O O . PRO B 1 14 ? -29.755 21.815 13.153 1 49.81 14 PRO B O 1
ATOM 1437 N N . PRO B 1 15 ? -29.042 23.552 11.989 1 47.1 15 PRO B N 1
ATOM 1438 C CA . PRO B 1 15 ? -28.734 22.717 10.825 1 47.1 15 PRO B CA 1
ATOM 1439 C C . PRO B 1 15 ? -27.83 21.536 11.17 1 47.1 15 PRO B C 1
ATOM 1441 O O . PRO B 1 15 ? -26.989 21.638 12.067 1 47.1 15 PRO B O 1
ATOM 1444 N N . VAL B 1 16 ? -28.376 20.313 11.178 1 50.88 16 VAL B N 1
ATOM 1445 C CA . VAL B 1 16 ? -27.554 19.12 11.349 1 50.88 16 VAL B CA 1
ATOM 1446 C C . VAL B 1 16 ? -26.17 19.355 10.746 1 50.88 16 VAL B C 1
ATOM 1448 O O . VAL B 1 16 ? -26.051 19.867 9.631 1 50.88 16 VAL B O 1
ATOM 1451 N N . ASP B 1 17 ? -25.242 19.773 11.519 1 54.49 17 ASP B N 1
ATOM 1452 C CA . ASP B 1 17 ? -23.861 19.91 11.066 1 54.49 17 ASP B CA 1
ATOM 1453 C C . ASP B 1 17 ? -23.465 18.749 10.156 1 54.49 17 ASP B C 1
ATOM 1455 O O . ASP B 1 17 ? -23.249 17.63 10.626 1 54.49 17 ASP B O 1
ATOM 1459 N N . VAL B 1 18 ? -24.011 18.831 8.94 1 62.77 18 VAL B N 1
ATOM 1460 C CA . VAL B 1 18 ? -23.727 17.788 7.96 1 62.77 18 VAL B CA 1
ATOM 1461 C C . VAL B 1 18 ? -22.259 17.855 7.544 1 62.77 18 VAL B C 1
ATOM 1463 O O . VAL B 1 18 ? -21.749 18.93 7.218 1 62.77 18 VAL B O 1
ATOM 1466 N N . ASN B 1 19 ? -21.475 16.899 8.026 1 73.58 19 ASN B N 1
ATOM 1467 C CA . ASN B 1 19 ? -20.12 16.764 7.502 1 73.58 19 ASN B CA 1
ATOM 1468 C C . ASN B 1 19 ? -20.123 16.547 5.991 1 73.58 19 ASN B C 1
ATOM 1470 O O . ASN B 1 19 ? -20.373 15.436 5.52 1 73.58 19 ASN B O 1
ATOM 1474 N N . LYS B 1 20 ? -20.013 17.65 5.248 1 73.94 20 LYS B N 1
ATOM 1475 C CA . LYS B 1 20 ? -20.087 17.616 3.79 1 73.94 20 LYS B CA 1
ATOM 1476 C C . LYS B 1 20 ? -19.016 16.697 3.207 1 73.94 20 LYS B C 1
ATOM 1478 O O . LYS B 1 20 ? -19.163 16.195 2.091 1 73.94 20 LYS B O 1
ATOM 1483 N N . ASN B 1 21 ? -17.986 16.456 4 1 74.16 21 ASN B N 1
ATOM 1484 C CA . ASN B 1 21 ? -16.893 15.62 3.516 1 74.16 21 ASN B CA 1
ATOM 1485 C C . ASN B 1 21 ? -17.333 14.17 3.336 1 74.16 21 ASN B C 1
ATOM 1487 O O . ASN B 1 21 ? -16.778 13.445 2.508 1 74.16 21 ASN B O 1
ATOM 1491 N N . THR B 1 22 ? -18.348 13.813 4.066 1 79.92 22 THR B N 1
ATOM 1492 C CA . THR B 1 22 ? -18.736 12.407 4.028 1 79.92 22 THR B CA 1
ATOM 1493 C C . THR B 1 22 ? -20.216 12.263 3.685 1 79.92 22 THR B C 1
ATOM 1495 O O . THR B 1 22 ? -20.722 11.147 3.55 1 79.92 22 THR B O 1
ATOM 1498 N N . GLU B 1 23 ? -20.912 13.343 3.506 1 81.37 23 GLU B N 1
ATOM 1499 C CA . GLU B 1 23 ? -22.355 13.3 3.284 1 81.37 23 GLU B CA 1
ATOM 1500 C C . GLU B 1 23 ? -22.692 12.566 1.989 1 81.37 23 GLU B C 1
ATOM 1502 O O . GLU B 1 23 ? -23.764 11.97 1.868 1 81.37 23 GLU B O 1
ATOM 1507 N N . TRP B 1 24 ? -21.816 12.571 1.073 1 82.56 24 TRP B N 1
ATOM 1508 C CA . TRP B 1 24 ? -22.074 11.966 -0.229 1 82.56 24 TRP B CA 1
ATOM 1509 C C . TRP B 1 24 ? -22.274 10.46 -0.1 1 82.56 24 TRP B C 1
ATOM 1511 O O . TRP B 1 24 ? -22.912 9.836 -0.951 1 82.56 24 TRP B O 1
ATOM 1521 N N . PHE B 1 25 ? -21.833 9.886 0.985 1 81.31 25 PHE B N 1
ATOM 1522 C CA . PHE B 1 25 ? -22.017 8.458 1.215 1 81.31 25 PHE B CA 1
ATOM 1523 C C . PHE B 1 25 ? -23.489 8.131 1.435 1 81.31 25 PHE B C 1
ATOM 1525 O O . PHE B 1 25 ? -23.894 6.97 1.337 1 81.31 25 PHE B O 1
ATOM 1532 N N . MET B 1 26 ? -24.218 9.173 1.674 1 81.42 26 MET B N 1
ATOM 1533 C CA . MET B 1 26 ? -25.622 8.971 2.021 1 81.42 26 MET B CA 1
ATOM 1534 C C . MET B 1 26 ? -26.509 9.084 0.786 1 81.42 26 MET B C 1
ATOM 1536 O O . MET B 1 26 ? -27.719 8.864 0.864 1 81.42 26 MET B O 1
ATOM 1540 N N . TYR B 1 27 ? -25.946 9.315 -0.312 1 85.96 27 TYR B N 1
ATOM 1541 C CA . TYR B 1 27 ? -26.748 9.469 -1.521 1 85.96 27 TYR B CA 1
ATOM 1542 C C . TYR B 1 27 ? -27.229 8.116 -2.033 1 85.96 27 TYR B C 1
ATOM 1544 O O . TYR B 1 27 ? -26.518 7.114 -1.919 1 85.96 27 TYR B O 1
ATOM 1552 N N . PRO B 1 28 ? -28.434 8.167 -2.578 1 89 28 PRO B N 1
ATOM 1553 C CA . PRO B 1 28 ? -28.927 6.923 -3.173 1 89 28 PRO B CA 1
ATOM 1554 C C . PRO B 1 28 ? -28.045 6.425 -4.316 1 89 28 PRO B C 1
ATOM 1556 O O . PRO B 1 28 ? -27.564 7.225 -5.123 1 89 28 PRO B O 1
ATOM 1559 N N . GLY B 1 29 ? -27.74 5.196 -4.378 1 94.17 29 GLY B N 1
ATOM 1560 C CA . GLY B 1 29 ? -27.015 4.6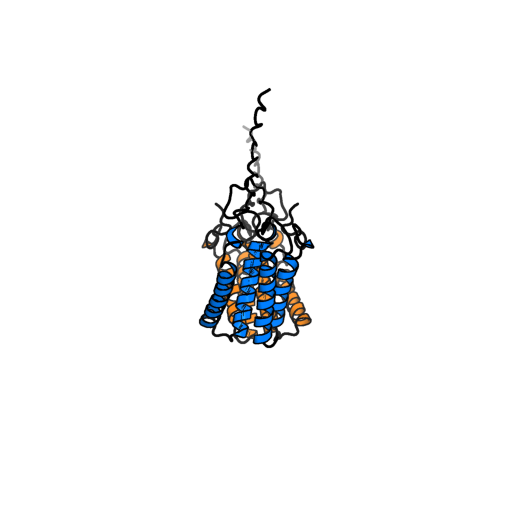24 -5.502 1 94.17 29 GLY B CA 1
ATOM 1561 C C . GLY B 1 29 ? -25.519 4.541 -5.266 1 94.17 29 GLY B C 1
ATOM 1562 O O . GLY B 1 29 ? -24.789 3.96 -6.073 1 94.17 29 GLY B O 1
ATOM 1563 N N . VAL B 1 30 ? -24.997 5.172 -4.208 1 94.39 30 VAL B N 1
ATOM 1564 C CA . VAL B 1 30 ? -23.559 5.219 -3.966 1 94.39 30 VAL B CA 1
ATOM 1565 C C . VAL B 1 30 ? -23.017 3.801 -3.798 1 94.39 30 VAL B C 1
ATOM 1567 O O . VAL B 1 30 ? -21.96 3.466 -4.337 1 94.39 30 VAL B O 1
ATOM 1570 N N . TRP B 1 31 ? -23.778 2.952 -3.158 1 96.27 31 TRP B N 1
ATOM 1571 C CA . TRP B 1 31 ? -23.342 1.577 -2.943 1 96.27 31 TRP B CA 1
ATOM 1572 C C . TRP B 1 31 ? -23.253 0.82 -4.264 1 96.27 31 TRP B C 1
ATOM 1574 O O . TRP B 1 31 ? -22.283 0.099 -4.509 1 96.27 31 TRP B O 1
ATOM 1584 N N . THR B 1 32 ? -24.257 1.057 -5.125 1 96.65 32 THR B N 1
ATOM 1585 C CA . THR B 1 32 ? -24.292 0.388 -6.42 1 96.65 32 THR B CA 1
ATOM 1586 C C . THR B 1 32 ? -23.142 0.86 -7.305 1 96.65 32 THR B C 1
ATOM 1588 O O . THR B 1 32 ? -22.489 0.052 -7.968 1 96.65 32 THR B O 1
ATOM 1591 N N . THR B 1 33 ? -22.952 2.14 -7.296 1 97.16 33 THR B N 1
ATOM 1592 C CA . THR B 1 33 ? -21.848 2.686 -8.078 1 97.16 33 THR B CA 1
ATOM 1593 C C . THR B 1 33 ? -20.513 2.131 -7.589 1 97.16 33 THR B C 1
ATOM 1595 O O . THR B 1 33 ? -19.647 1.784 -8.395 1 97.16 33 THR B O 1
ATOM 1598 N N . TYR B 1 34 ? -20.389 2.034 -6.285 1 97.7 34 TYR B N 1
ATOM 1599 C CA . TYR B 1 34 ? -19.182 1.493 -5.67 1 97.7 34 TYR B CA 1
ATOM 1600 C C . TYR B 1 34 ? -18.93 0.062 -6.129 1 97.7 34 TYR B C 1
ATOM 1602 O O . TYR B 1 34 ? -17.828 -0.271 -6.569 1 97.7 34 TYR B O 1
ATOM 1610 N N . ILE B 1 35 ? -19.91 -0.721 -6.151 1 98.02 35 ILE B N 1
ATOM 1611 C CA . ILE B 1 35 ? -19.795 -2.117 -6.56 1 98.02 35 ILE B CA 1
ATOM 1612 C C . ILE B 1 35 ? -19.488 -2.194 -8.054 1 98.02 35 ILE B C 1
ATOM 1614 O O . ILE B 1 35 ? -18.664 -3.004 -8.483 1 98.02 35 ILE B O 1
ATOM 1618 N N . LEU B 1 36 ? -20.134 -1.368 -8.839 1 98.44 36 LEU B N 1
ATOM 1619 C CA . LEU B 1 36 ? -19.888 -1.347 -10.277 1 98.44 36 LEU B CA 1
ATOM 1620 C C . LEU B 1 36 ? -18.451 -0.933 -10.576 1 98.44 36 LEU B C 1
ATOM 1622 O O . LEU B 1 36 ? -17.822 -1.472 -11.489 1 98.44 36 LEU B O 1
ATOM 1626 N N . LEU B 1 37 ? -17.983 -0.016 -9.798 1 98.51 37 LEU B N 1
ATOM 1627 C CA . LEU B 1 37 ? -16.6 0.413 -9.974 1 98.51 37 LEU B CA 1
ATOM 1628 C C . LEU B 1 37 ? -15.636 -0.738 -9.706 1 98.51 37 LEU B C 1
ATOM 1630 O O . LEU B 1 37 ? -14.66 -0.919 -10.438 1 98.51 37 LEU B O 1
ATOM 1634 N N . LEU B 1 38 ? -15.881 -1.525 -8.681 1 98.69 38 LEU B N 1
ATOM 1635 C CA . LEU B 1 38 ? -15.044 -2.679 -8.372 1 98.69 38 LEU B CA 1
ATOM 1636 C C . LEU B 1 38 ? -15.106 -3.711 -9.493 1 98.69 38 LEU B C 1
ATOM 1638 O O . LEU B 1 38 ? -14.081 -4.277 -9.879 1 98.69 38 LEU B O 1
ATOM 1642 N N . PHE B 1 39 ? -16.289 -3.894 -10.069 1 98.73 39 PHE B N 1
ATOM 1643 C CA . PHE B 1 39 ? -16.461 -4.848 -11.158 1 98.73 39 PHE B CA 1
ATOM 1644 C C . PHE B 1 39 ? -15.712 -4.389 -12.403 1 98.73 39 PHE B C 1
ATOM 1646 O O . PHE B 1 39 ? -15.045 -5.188 -13.063 1 98.73 39 PHE B O 1
ATOM 1653 N N . PHE B 1 40 ? -15.788 -3.139 -12.683 1 98.79 40 PHE B N 1
ATOM 1654 C CA . PHE B 1 40 ? -15.096 -2.606 -13.851 1 98.79 40 PHE B CA 1
ATOM 1655 C C . PHE B 1 40 ? -13.586 -2.653 -13.653 1 98.79 40 PHE B C 1
ATOM 1657 O O . PHE B 1 40 ? -12.837 -2.9 -14.601 1 98.79 40 PHE B O 1
ATOM 1664 N N . ALA B 1 41 ? -13.165 -2.392 -12.438 1 98.72 41 ALA B N 1
ATOM 1665 C CA . ALA B 1 41 ? -11.742 -2.539 -12.143 1 98.72 41 ALA B CA 1
ATOM 1666 C C . ALA B 1 41 ? -11.276 -3.971 -12.386 1 98.72 41 ALA B C 1
ATOM 1668 O O . ALA B 1 41 ? -10.194 -4.194 -12.935 1 98.72 41 ALA B O 1
ATOM 1669 N N . TRP B 1 42 ? -12.083 -4.871 -11.986 1 98.74 42 TRP B N 1
ATOM 1670 C CA . TRP B 1 42 ? -11.782 -6.279 -12.224 1 98.74 42 TRP B CA 1
ATOM 1671 C C . TRP B 1 42 ? -11.668 -6.567 -13.717 1 98.74 42 TRP B C 1
ATOM 1673 O O . TRP B 1 42 ? -10.712 -7.207 -14.16 1 98.74 42 TRP B O 1
ATOM 1683 N N . LEU B 1 43 ? -12.606 -6.043 -14.539 1 98.65 43 LEU B N 1
ATOM 1684 C CA . LEU B 1 43 ? -12.571 -6.23 -15.986 1 98.65 43 LEU B CA 1
ATOM 1685 C C . LEU B 1 43 ? -11.307 -5.62 -16.582 1 98.65 43 LEU B C 1
ATOM 1687 O O . LEU B 1 43 ? -10.702 -6.197 -17.489 1 98.65 43 LEU B O 1
ATOM 1691 N N . LEU B 1 44 ? -10.941 -4.537 -16.102 1 98.37 44 LEU B N 1
ATOM 1692 C CA . LEU B 1 44 ? -9.751 -3.855 -16.598 1 98.37 44 LEU B CA 1
ATOM 1693 C C . LEU B 1 44 ? -8.494 -4.663 -16.292 1 98.37 44 LEU B C 1
ATOM 1695 O O . LEU B 1 44 ? -7.653 -4.865 -17.17 1 98.37 44 LEU B O 1
ATOM 1699 N N . VAL B 1 45 ? -8.388 -5.144 -15.033 1 97.69 45 VAL B N 1
ATOM 1700 C CA . VAL B 1 45 ? -7.226 -5.936 -14.643 1 97.69 45 VAL B CA 1
ATOM 1701 C C . VAL B 1 45 ? -7.163 -7.211 -15.481 1 97.69 45 VAL B C 1
ATOM 1703 O O . VAL B 1 45 ? -6.097 -7.586 -15.973 1 97.69 45 VAL B O 1
ATOM 1706 N N . LEU B 1 46 ? -8.335 -7.824 -15.636 1 97.52 46 LEU B N 1
ATOM 1707 C CA . LEU B 1 46 ? -8.406 -9.039 -16.439 1 97.52 46 LEU B CA 1
ATOM 1708 C C . LEU B 1 46 ? -7.935 -8.776 -17.865 1 97.52 46 LEU B C 1
ATOM 1710 O O . LEU B 1 46 ? -7.161 -9.558 -18.423 1 97.52 46 LEU B O 1
ATOM 1714 N N . SER B 1 47 ? -8.236 -7.64 -18.438 1 96.28 47 SER B N 1
ATOM 1715 C CA . SER B 1 47 ? -7.954 -7.31 -19.832 1 96.28 47 SER B CA 1
ATOM 1716 C C . SER B 1 47 ? -6.482 -6.969 -20.032 1 96.28 47 SER B C 1
ATOM 1718 O O . SER B 1 47 ? -5.897 -7.302 -21.065 1 96.28 47 SER B O 1
ATOM 1720 N N . VAL B 1 48 ? -5.836 -6.441 -19.055 1 94.57 48 VAL B N 1
ATOM 1721 C CA . VAL B 1 48 ? -4.502 -5.884 -19.255 1 94.57 48 VAL B CA 1
ATOM 1722 C C . VAL B 1 48 ? -3.448 -6.885 -18.786 1 94.57 48 VAL B C 1
ATOM 1724 O O . VAL B 1 48 ? -2.333 -6.914 -19.311 1 94.57 48 VAL B O 1
ATOM 1727 N N . SER B 1 49 ? -3.751 -7.655 -17.788 1 92.47 49 SER B N 1
ATOM 1728 C CA . SER B 1 49 ? -2.728 -8.501 -17.183 1 92.47 49 SER B CA 1
ATOM 1729 C C . SER B 1 49 ? -2.75 -9.906 -17.776 1 92.47 49 SER B C 1
ATOM 1731 O O . SER B 1 49 ? -1.753 -10.627 -17.715 1 92.47 49 SER B O 1
ATOM 1733 N N . GLY B 1 50 ? -3.885 -10.378 -18.41 1 91.8 50 GLY B N 1
ATOM 1734 C CA . GLY B 1 50 ? -4.004 -11.712 -18.978 1 91.8 50 GLY B CA 1
ATOM 1735 C C . GLY B 1 50 ? -3.98 -12.81 -17.932 1 91.8 50 GLY B C 1
ATOM 1736 O O . GLY B 1 50 ? -3.601 -13.946 -18.225 1 91.8 50 GLY B O 1
ATOM 1737 N N . CYS B 1 51 ? -4.268 -12.413 -16.675 1 94.76 51 CYS B N 1
ATOM 1738 C CA . CYS B 1 51 ? -4.282 -13.407 -15.607 1 94.76 51 CYS B CA 1
ATOM 1739 C C . CYS B 1 51 ? -5.65 -14.069 -15.495 1 94.76 51 CYS B C 1
ATOM 1741 O O . CYS B 1 51 ? -6.564 -13.746 -16.255 1 94.76 51 CYS B O 1
ATOM 1743 N N . SER B 1 52 ? -5.741 -15.099 -14.657 1 97.09 52 SER B N 1
ATOM 1744 C CA . SER B 1 52 ? -7.016 -15.769 -14.427 1 97.09 52 SER B CA 1
ATOM 1745 C C . SER B 1 52 ? -8.003 -14.851 -13.713 1 97.09 52 SER B C 1
ATOM 1747 O O . SER B 1 52 ? -7.601 -13.875 -13.076 1 97.09 52 SER B O 1
ATOM 1749 N N . PRO B 1 53 ? -9.294 -15.124 -13.81 1 97.68 53 PRO B N 1
ATOM 1750 C CA . PRO B 1 53 ? -10.3 -14.316 -13.117 1 97.68 53 PRO B CA 1
ATOM 1751 C C . PRO B 1 53 ? -10.049 -14.222 -11.614 1 97.68 53 PRO B C 1
ATOM 1753 O O . PRO B 1 53 ? -10.214 -13.152 -11.022 1 97.68 53 PRO B O 1
ATOM 1756 N N . GLY B 1 54 ? -9.627 -15.311 -11.006 1 97.87 54 GLY B N 1
ATOM 1757 C CA . GLY B 1 54 ? -9.32 -15.288 -9.584 1 97.87 54 GLY B CA 1
ATOM 1758 C C . GLY B 1 54 ? -8.137 -14.402 -9.243 1 97.87 54 GLY B C 1
ATOM 1759 O O . GLY B 1 54 ? -8.182 -13.646 -8.271 1 97.87 54 GLY B O 1
ATOM 1760 N N . ALA B 1 55 ? -7.118 -14.514 -10.043 1 97.41 55 ALA B N 1
ATOM 1761 C CA . ALA B 1 55 ? -5.936 -13.679 -9.848 1 97.41 55 ALA B CA 1
ATOM 1762 C C . ALA B 1 55 ? -6.272 -12.202 -10.032 1 97.41 55 ALA B C 1
ATOM 1764 O O . ALA B 1 55 ? -5.751 -11.346 -9.313 1 97.41 55 ALA B O 1
ATOM 1765 N N . ALA B 1 56 ? -7.116 -11.903 -10.954 1 98.47 56 ALA B N 1
ATOM 1766 C CA . ALA B 1 56 ? -7.544 -10.525 -11.179 1 98.47 56 ALA B CA 1
ATOM 1767 C C . ALA B 1 56 ? -8.275 -9.971 -9.96 1 98.47 56 ALA B C 1
ATOM 1769 O O . ALA B 1 56 ? -8.087 -8.81 -9.59 1 98.47 56 ALA B O 1
ATOM 1770 N N . TRP B 1 57 ? -9.048 -10.803 -9.293 1 98.71 57 TRP B N 1
ATOM 1771 C CA . TRP B 1 57 ? -9.741 -10.375 -8.083 1 98.71 57 TRP B CA 1
ATOM 1772 C C . TRP B 1 57 ? -8.75 -10.097 -6.957 1 98.71 57 TRP B C 1
ATOM 1774 O O . TRP B 1 57 ? -8.972 -9.207 -6.133 1 98.71 57 TRP B O 1
ATOM 1784 N N . THR B 1 58 ? -7.638 -10.847 -6.893 1 98.53 58 THR B N 1
ATOM 1785 C CA . THR B 1 58 ? -6.595 -10.548 -5.919 1 98.53 58 THR B CA 1
ATOM 1786 C C . THR B 1 58 ? -5.995 -9.168 -6.175 1 98.53 58 THR B C 1
ATOM 1788 O O . THR B 1 58 ? -5.81 -8.383 -5.243 1 98.53 58 THR B O 1
ATOM 1791 N N . VAL B 1 59 ? -5.774 -8.888 -7.42 1 98.49 59 VAL B N 1
ATOM 1792 C CA . VAL B 1 59 ? -5.221 -7.581 -7.76 1 98.49 59 VAL B CA 1
ATOM 1793 C C . VAL B 1 59 ? -6.203 -6.483 -7.356 1 98.49 59 VAL B C 1
ATOM 1795 O O . VAL B 1 59 ? -5.813 -5.488 -6.74 1 98.49 59 VAL B O 1
ATOM 1798 N N . VAL B 1 60 ? -7.43 -6.635 -7.627 1 98.74 60 VAL B N 1
ATOM 1799 C CA . VAL B 1 60 ? -8.459 -5.663 -7.271 1 98.74 60 VAL B CA 1
ATOM 1800 C C . VAL B 1 60 ? -8.546 -5.535 -5.752 1 98.74 60 VAL B C 1
ATOM 1802 O O . VAL B 1 60 ? -8.652 -4.427 -5.221 1 98.74 60 VAL B O 1
ATOM 1805 N N . ASN B 1 61 ? -8.531 -6.635 -5.047 1 98.81 61 ASN B N 1
ATOM 1806 C CA . ASN B 1 61 ? -8.594 -6.627 -3.59 1 98.81 61 ASN B CA 1
ATOM 1807 C C . ASN B 1 61 ? -7.421 -5.865 -2.981 1 98.81 61 ASN B C 1
ATOM 1809 O O . ASN B 1 61 ? -7.603 -5.07 -2.058 1 98.81 61 ASN B O 1
ATOM 1813 N N . LEU B 1 62 ? -6.233 -6.094 -3.499 1 98.33 62 LEU B N 1
ATOM 1814 C CA . LEU B 1 62 ? -5.042 -5.432 -2.979 1 98.33 62 LEU B CA 1
ATOM 1815 C C . LEU B 1 62 ? -5.061 -3.943 -3.307 1 98.33 62 LEU B C 1
ATOM 1817 O O . LEU B 1 62 ? -4.681 -3.115 -2.475 1 98.33 62 LEU B O 1
ATOM 1821 N N . ALA B 1 63 ? -5.488 -3.584 -4.51 1 98.12 63 ALA B N 1
ATOM 1822 C CA . ALA B 1 63 ? -5.648 -2.176 -4.863 1 98.12 63 ALA B CA 1
ATOM 1823 C C . ALA B 1 63 ? -6.714 -1.51 -3.998 1 98.12 63 ALA B C 1
ATOM 1825 O O . ALA B 1 63 ? -6.521 -0.392 -3.515 1 98.12 63 ALA B O 1
ATOM 1826 N N . HIS B 1 64 ? -7.806 -2.226 -3.84 1 98.67 64 HIS B N 1
ATOM 1827 C CA . HIS B 1 64 ? -8.881 -1.748 -2.977 1 98.67 64 HIS B CA 1
ATOM 1828 C C . HIS B 1 64 ? -8.383 -1.515 -1.555 1 98.67 64 HIS B C 1
ATOM 1830 O O . HIS B 1 64 ? -8.707 -0.497 -0.938 1 98.67 64 HIS B O 1
ATOM 1836 N N . PHE B 1 65 ? -7.593 -2.42 -1.017 1 98.22 65 PHE B N 1
ATOM 1837 C CA . PHE B 1 65 ? -6.986 -2.323 0.305 1 98.22 65 PHE B CA 1
ATOM 1838 C C . PHE B 1 65 ? -6.107 -1.082 0.407 1 98.22 65 PHE B C 1
ATOM 1840 O O . PHE B 1 65 ? -6.274 -0.269 1.319 1 98.22 65 PHE B O 1
ATOM 1847 N N . ALA B 1 66 ? -5.218 -0.921 -0.542 1 95.87 66 ALA B N 1
ATOM 1848 C CA . ALA B 1 66 ? -4.273 0.191 -0.494 1 95.87 66 ALA B CA 1
ATOM 1849 C C . ALA B 1 66 ? -4.998 1.531 -0.583 1 95.87 66 ALA B C 1
ATOM 1851 O O . ALA B 1 66 ? -4.739 2.438 0.212 1 95.87 66 ALA B O 1
ATOM 1852 N N . ILE B 1 67 ? -5.932 1.639 -1.476 1 94.89 67 ILE B N 1
ATOM 1853 C CA . ILE B 1 67 ? -6.631 2.891 -1.747 1 94.89 67 ILE B CA 1
ATOM 1854 C C . ILE B 1 67 ? -7.544 3.237 -0.573 1 94.89 67 ILE B C 1
ATOM 1856 O O . ILE B 1 67 ? -7.517 4.362 -0.068 1 94.89 67 ILE B O 1
ATOM 1860 N N . THR B 1 68 ? -8.294 2.265 -0.076 1 96.21 68 THR B N 1
ATOM 1861 C CA . THR B 1 68 ? -9.255 2.577 0.976 1 96.21 68 THR B CA 1
ATOM 1862 C C . THR B 1 68 ? -8.551 2.736 2.321 1 96.21 68 THR B C 1
ATOM 1864 O O . THR B 1 68 ? -8.978 3.532 3.16 1 96.21 68 THR B O 1
ATOM 1867 N N . TYR B 1 69 ? -7.437 1.974 2.537 1 94.22 69 TYR B N 1
ATOM 1868 C CA . TYR B 1 69 ? -6.701 2.198 3.776 1 94.22 69 TYR B CA 1
ATOM 1869 C C . TYR B 1 69 ? -6.127 3.609 3.822 1 94.22 69 TYR B C 1
ATOM 1871 O O . TYR B 1 69 ? -6.203 4.284 4.851 1 94.22 69 TYR B O 1
ATOM 1879 N N . HIS B 1 70 ? -5.595 4.09 2.725 1 88.34 70 HIS B N 1
ATOM 1880 C CA . HIS B 1 70 ? -5.006 5.423 2.673 1 88.34 70 HIS B CA 1
ATOM 1881 C C . HIS B 1 70 ? -6.057 6.5 2.922 1 88.34 70 HIS B C 1
ATOM 1883 O O . HIS B 1 70 ? -5.877 7.36 3.787 1 88.34 70 HIS B O 1
ATOM 1889 N N . PHE B 1 71 ? -7.198 6.4 2.292 1 89.11 71 PHE B N 1
ATOM 1890 C CA . PHE B 1 71 ? -8.167 7.489 2.333 1 89.11 71 PHE B CA 1
ATOM 1891 C C . PHE B 1 71 ? -9.031 7.399 3.585 1 89.11 71 PHE B C 1
ATOM 1893 O O . PHE B 1 71 ? -9.371 8.42 4.186 1 89.11 71 PHE B O 1
ATOM 1900 N N . PHE B 1 72 ? -9.314 6.167 4.044 1 91.49 72 PHE B N 1
ATOM 1901 C CA . PHE B 1 72 ? -10.259 6.029 5.146 1 91.49 72 PHE B CA 1
ATOM 1902 C C . PHE B 1 72 ? -9.529 6.004 6.484 1 91.49 72 PHE B C 1
ATOM 1904 O O . PHE B 1 72 ? -10.088 6.399 7.51 1 91.49 72 PHE B O 1
ATOM 1911 N N . HIS B 1 73 ? -8.26 5.595 6.451 1 90.29 73 HIS B N 1
ATOM 1912 C CA . HIS B 1 73 ? -7.701 5.283 7.761 1 90.29 73 HIS B CA 1
ATOM 1913 C C . HIS B 1 73 ? -6.36 5.979 7.969 1 90.29 73 HIS B C 1
ATOM 1915 O O . HIS B 1 73 ? -5.836 6.007 9.085 1 90.29 73 HIS B O 1
ATOM 1921 N N . TRP B 1 74 ? -5.881 6.55 6.911 1 85.75 74 TRP B N 1
ATOM 1922 C CA . TRP B 1 74 ? -4.569 7.173 7.053 1 85.75 74 TRP B CA 1
ATOM 1923 C C . TRP B 1 74 ? -4.67 8.689 6.919 1 85.75 74 TRP B C 1
ATOM 1925 O O . TRP B 1 74 ? -4.224 9.427 7.801 1 85.75 74 TRP B O 1
ATOM 1935 N N . LYS B 1 75 ? -5.187 9.175 5.812 1 80.98 75 LYS B N 1
ATOM 1936 C CA . LYS B 1 75 ? -5.308 10.606 5.546 1 80.98 75 LYS B CA 1
ATOM 1937 C C . LYS B 1 75 ? -6.241 11.275 6.552 1 80.98 75 LYS B C 1
ATOM 1939 O O . LYS B 1 75 ? -7.334 10.773 6.822 1 80.98 75 LYS B O 1
ATOM 1944 N N . LYS B 1 76 ? -5.771 12.343 7.097 1 81.5 76 LYS B N 1
ATOM 1945 C CA . LYS B 1 76 ? -6.592 13.136 8.008 1 81.5 76 LYS B CA 1
ATOM 1946 C C . LYS B 1 76 ? -7.073 14.42 7.338 1 81.5 76 LYS B C 1
ATOM 1948 O O . LYS B 1 76 ? -6.439 14.914 6.403 1 81.5 76 LYS B O 1
ATOM 1953 N N . GLY B 1 77 ? -8.104 14.827 7.915 1 78.88 77 GLY B N 1
ATOM 1954 C CA . GLY B 1 77 ? -8.616 16.105 7.448 1 78.88 77 GLY B CA 1
ATOM 1955 C C . GLY B 1 77 ? -9.581 15.972 6.285 1 78.88 77 GLY B C 1
ATOM 1956 O O . GLY B 1 77 ? -10.212 14.928 6.111 1 78.88 77 GLY B O 1
ATOM 1957 N N . THR B 1 78 ? -10.086 17.084 5.802 1 68.11 78 THR B N 1
ATOM 1958 C CA . THR B 1 78 ? -11.091 17.105 4.744 1 68.11 78 THR B CA 1
ATOM 1959 C C . THR B 1 78 ? -10.479 17.571 3.426 1 68.11 78 THR B C 1
ATOM 1961 O O . THR B 1 78 ? -9.924 18.669 3.348 1 68.11 78 THR B O 1
ATOM 1964 N N . PRO B 1 79 ? -10.441 16.659 2.456 1 58.72 79 PRO B N 1
ATOM 1965 C CA . PRO B 1 79 ? -9.876 17.115 1.184 1 58.72 79 PRO B CA 1
ATOM 1966 C C . PRO B 1 79 ? -10.668 18.263 0.564 1 58.72 79 PRO B C 1
ATOM 1968 O O . PRO B 1 79 ? -10.106 19.081 -0.169 1 58.72 79 PRO B O 1
ATOM 1971 N N . PHE B 1 80 ? -11.961 18.335 0.787 1 56.84 80 PHE B N 1
ATOM 1972 C CA . PHE B 1 80 ? -12.781 19.184 -0.069 1 56.84 80 PHE B CA 1
ATOM 1973 C C . PHE B 1 80 ? -13.369 20.345 0.724 1 56.84 80 PHE B C 1
ATOM 1975 O O . PHE B 1 80 ? -13.833 21.328 0.143 1 56.84 80 PHE B O 1
ATOM 1982 N N . ALA B 1 81 ? -13.597 20.217 2.071 1 57.01 81 ALA B N 1
ATOM 1983 C CA . ALA B 1 81 ? -14.328 21.299 2.725 1 57.01 81 ALA B CA 1
ATOM 1984 C C . ALA B 1 81 ? -13.477 21.959 3.806 1 57.01 81 ALA B C 1
ATOM 1986 O O . ALA B 1 81 ? -13.264 21.383 4.875 1 57.01 81 ALA B O 1
ATOM 1987 N N . ALA B 1 82 ? -12.781 22.99 3.418 1 56.56 82 ALA B N 1
ATOM 1988 C CA . ALA B 1 82 ? -11.966 23.843 4.279 1 56.56 82 ALA B CA 1
ATOM 1989 C C . ALA B 1 82 ? -12.816 24.498 5.365 1 56.56 82 ALA B C 1
ATOM 1991 O O . ALA B 1 82 ? -12.291 24.951 6.384 1 56.56 82 ALA B O 1
ATOM 1992 N N . ASP B 1 83 ? -14.141 24.393 5.135 1 57.28 83 ASP B N 1
ATOM 1993 C CA . ASP B 1 83 ? -14.932 25.274 5.988 1 57.28 83 ASP B CA 1
ATOM 1994 C C . ASP B 1 83 ? -15.234 24.612 7.331 1 57.28 83 ASP B C 1
ATOM 1996 O O . ASP B 1 83 ? -16.102 25.073 8.075 1 57.28 83 ASP B O 1
ATOM 2000 N N . ASP B 1 84 ? -14.582 23.597 7.67 1 63.24 84 ASP B N 1
ATOM 2001 C CA . ASP B 1 84 ? -14.956 22.924 8.91 1 63.24 84 ASP B CA 1
ATOM 2002 C C . ASP B 1 84 ? -14.219 23.524 10.105 1 63.24 84 ASP B C 1
ATOM 2004 O O . ASP B 1 84 ? -14.402 23.081 11.24 1 63.24 84 ASP B O 1
ATOM 2008 N N . GLN B 1 85 ? -13.63 24.694 9.915 1 62.68 85 GLN B N 1
ATOM 2009 C CA . GLN B 1 85 ? -12.92 25.38 10.989 1 62.68 85 GLN B CA 1
ATOM 2010 C C . GLN B 1 85 ? -11.963 24.435 11.708 1 62.68 85 GLN B C 1
ATOM 2012 O O . GLN B 1 85 ? -11.815 24.503 12.93 1 62.68 85 GLN B O 1
ATOM 2017 N N . GLY B 1 86 ? -11.536 23.405 10.979 1 67.46 86 GLY B N 1
ATOM 2018 C CA . GLY B 1 86 ? -10.493 22.546 11.517 1 67.46 86 GLY B CA 1
ATOM 2019 C C . GLY B 1 86 ? -11.032 21.43 12.391 1 67.46 86 GLY B C 1
ATOM 2020 O O . GLY B 1 86 ? -10.263 20.645 12.949 1 67.46 86 GLY B O 1
ATOM 2021 N N . ILE B 1 87 ? -12.427 21.286 12.645 1 72.73 87 ILE B N 1
ATOM 2022 C CA . ILE B 1 87 ? -13.014 20.306 13.553 1 72.73 87 ILE B CA 1
ATOM 2023 C C . ILE B 1 87 ? -12.637 18.896 13.103 1 72.73 87 ILE B C 1
ATOM 2025 O O . ILE B 1 87 ? -12.414 18.012 13.934 1 72.73 87 ILE B O 1
ATOM 2029 N N . TYR B 1 88 ? -12.331 18.81 11.867 1 77.38 88 TYR B N 1
ATOM 2030 C CA . TYR B 1 88 ? -12.135 17.462 11.343 1 77.38 88 TYR B CA 1
ATOM 2031 C C . TYR B 1 88 ? -10.686 17.245 10.925 1 77.38 88 TYR B C 1
ATOM 2033 O O . TYR B 1 88 ? -10.347 16.206 10.353 1 77.38 88 TYR B O 1
ATOM 2041 N N . SER B 1 89 ? -9.835 18.156 11.266 1 79.41 89 SER B N 1
ATOM 2042 C CA . SER B 1 89 ? -8.46 18.123 10.779 1 79.41 89 SER B CA 1
ATOM 2043 C C . SER B 1 89 ? -7.697 16.935 11.355 1 79.41 89 SER B C 1
ATOM 2045 O O . SER B 1 89 ? -6.729 16.463 10.755 1 79.41 89 SER B O 1
ATOM 2047 N N . ARG B 1 90 ? -8.191 16.404 12.444 1 82.95 90 ARG B N 1
ATOM 2048 C CA . ARG B 1 90 ? -7.45 15.329 13.096 1 82.95 90 ARG B CA 1
ATOM 2049 C C . ARG B 1 90 ? -8.123 13.981 12.862 1 82.95 90 ARG B C 1
ATOM 2051 O O . ARG B 1 90 ? -7.623 12.946 13.308 1 82.95 90 ARG B O 1
ATOM 2058 N N . LEU B 1 91 ? -9.206 14.027 12.137 1 86.31 91 LEU B N 1
ATOM 2059 C CA . LEU B 1 91 ? -9.962 12.794 11.949 1 86.31 91 LEU B CA 1
ATOM 2060 C C . LEU B 1 91 ? -9.733 12.224 10.553 1 86.31 91 LEU B C 1
ATOM 2062 O O . LEU B 1 91 ? -9.624 12.975 9.581 1 86.31 91 LEU B O 1
ATOM 2066 N N . THR B 1 92 ? -9.693 10.95 10.487 1 88.13 92 THR B N 1
ATOM 2067 C CA . THR B 1 92 ? -9.696 10.274 9.195 1 88.13 92 THR B CA 1
ATOM 2068 C C . THR B 1 92 ? -11.091 10.291 8.579 1 88.13 92 THR B C 1
ATOM 2070 O O . THR B 1 92 ? -12.068 10.63 9.25 1 88.13 92 THR B O 1
ATOM 2073 N N . TRP B 1 93 ? -11.196 9.988 7.378 1 89.63 93 TRP B N 1
ATOM 2074 C CA . TRP B 1 93 ? -12.487 9.924 6.701 1 89.63 93 TRP B CA 1
ATOM 2075 C C . TRP B 1 93 ? -13.401 8.9 7.366 1 89.63 93 TRP B C 1
ATOM 2077 O O . TRP B 1 93 ? -14.601 9.138 7.522 1 89.63 93 TRP B O 1
ATOM 2087 N N . TRP B 1 94 ? -12.875 7.777 7.776 1 91.97 94 TRP B N 1
ATOM 2088 C CA . TRP B 1 94 ? -13.651 6.743 8.453 1 91.97 94 TRP B CA 1
ATOM 2089 C C . TRP B 1 94 ? -14.256 7.275 9.747 1 91.97 94 TRP B C 1
ATOM 2091 O O . TRP B 1 94 ? -15.422 7.01 10.05 1 91.97 94 TRP B O 1
ATOM 2101 N N . GLU B 1 95 ? -13.514 8.083 10.422 1 90.48 95 GLU B N 1
ATOM 2102 C CA . GLU B 1 95 ? -13.959 8.615 11.707 1 90.48 95 GLU B CA 1
ATOM 2103 C C . GLU B 1 95 ? -15.033 9.682 11.521 1 90.48 95 GLU B C 1
ATOM 2105 O O . GLU B 1 95 ? -15.8 9.966 12.443 1 90.48 95 GLU B O 1
ATOM 2110 N N . GLN B 1 96 ? -15.064 10.213 10.298 1 88.48 96 GLN B N 1
ATOM 2111 C CA . GLN B 1 96 ? -16.014 11.283 10.011 1 88.48 96 GLN B CA 1
ATOM 2112 C C . GLN B 1 96 ? -17.327 10.722 9.472 1 88.48 96 GLN B C 1
ATOM 2114 O O . GLN B 1 96 ? -18.357 11.398 9.505 1 88.48 96 GLN B O 1
ATOM 2119 N N . ILE B 1 97 ? -17.296 9.538 8.946 1 90.48 97 ILE B N 1
ATOM 2120 C CA . ILE B 1 97 ? -18.474 8.933 8.334 1 90.48 97 ILE B CA 1
ATOM 2121 C C . ILE B 1 97 ? -19.587 8.807 9.372 1 90.48 97 ILE B C 1
ATOM 2123 O O . ILE B 1 97 ? -19.337 8.424 10.517 1 90.48 97 ILE B O 1
ATOM 2127 N N . ASP B 1 98 ? -20.813 9.282 8.945 1 89.88 98 ASP B N 1
ATOM 2128 C CA . ASP B 1 98 ? -22.016 9.227 9.769 1 89.88 98 ASP B CA 1
ATOM 2129 C C . ASP B 1 98 ? -21.807 9.95 11.097 1 89.88 98 ASP B C 1
ATOM 2131 O O . ASP B 1 98 ? -22.268 9.486 12.142 1 89.88 98 ASP B O 1
ATOM 2135 N N . ASN B 1 99 ? -20.957 10.955 11.033 1 85.62 99 ASN B N 1
ATOM 2136 C CA . ASN B 1 99 ? -20.68 11.791 12.196 1 85.62 99 ASN B CA 1
ATOM 2137 C C . ASN B 1 99 ? -20.071 10.98 13.337 1 85.62 99 ASN B C 1
ATOM 2139 O O . ASN B 1 99 ? -20.386 11.212 14.505 1 85.62 99 ASN B O 1
ATOM 2143 N N . GLY B 1 100 ? -19.379 9.839 12.957 1 86.65 100 GLY B N 1
ATOM 2144 C CA . GLY B 1 100 ? -18.657 9.063 13.952 1 86.65 100 GLY B CA 1
ATOM 2145 C C . GLY B 1 100 ? -19.497 7.965 14.577 1 86.65 100 GLY B C 1
ATOM 2146 O O . GLY B 1 100 ? -19.004 7.193 15.402 1 86.65 100 GLY B O 1
ATOM 2147 N N . GLN B 1 101 ? -20.777 7.896 14.193 1 89.62 101 GLN B N 1
ATOM 2148 C CA . GLN B 1 101 ? -21.629 6.835 14.72 1 89.62 101 GLN B CA 1
ATOM 2149 C C . GLN B 1 101 ? -21.168 5.465 14.232 1 89.62 101 GLN B C 1
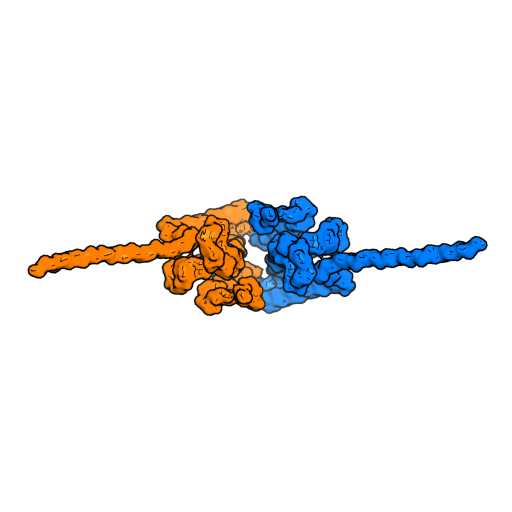ATOM 2151 O O . GLN B 1 101 ? -20.813 5.304 13.063 1 89.62 101 GLN B O 1
ATOM 2156 N N . GLN B 1 102 ? -21.134 4.474 15.183 1 89.44 102 GLN B N 1
ATOM 2157 C CA . GLN B 1 102 ? -20.677 3.125 14.866 1 89.44 102 GLN B CA 1
ATOM 2158 C C . GLN B 1 102 ? -21.843 2.234 14.449 1 89.44 102 GLN B C 1
ATOM 2160 O O . GLN B 1 102 ? -22.995 2.507 14.794 1 89.44 102 GLN B O 1
ATOM 2165 N N . LEU B 1 103 ? -21.55 1.212 13.676 1 90.25 103 LEU B N 1
ATOM 2166 C CA . LEU B 1 103 ? -22.443 0.128 13.281 1 90.25 103 LEU B CA 1
ATOM 2167 C C . LEU B 1 103 ? -23.64 0.666 12.504 1 90.25 103 LEU B C 1
ATOM 2169 O O . LEU B 1 103 ? -24.762 0.182 12.67 1 90.25 103 LEU B O 1
ATOM 2173 N N . THR B 1 104 ? -23.454 1.786 11.776 1 93.13 104 THR B N 1
ATOM 2174 C CA . THR B 1 104 ? -24.475 2.298 10.869 1 93.13 104 THR B CA 1
ATOM 2175 C C . THR B 1 104 ? -24.556 1.441 9.608 1 93.13 104 THR B C 1
ATOM 2177 O O . THR B 1 104 ? -23.701 0.584 9.378 1 93.13 104 THR B O 1
ATOM 2180 N N . ARG B 1 105 ? -25.6 1.676 8.812 1 93.61 105 ARG B N 1
ATOM 2181 C CA . ARG B 1 105 ? -25.774 0.928 7.571 1 93.61 105 ARG B CA 1
ATOM 2182 C C . ARG B 1 105 ? -24.598 1.152 6.627 1 93.61 105 ARG B C 1
ATOM 2184 O O . ARG B 1 105 ? -24.119 0.212 5.989 1 93.61 105 ARG B O 1
ATOM 2191 N N . ASN B 1 106 ? -24.097 2.355 6.537 1 93.82 106 ASN B N 1
ATOM 2192 C CA . ASN B 1 106 ? -22.97 2.677 5.668 1 93.82 106 ASN B CA 1
ATOM 2193 C C . ASN B 1 106 ? -21.692 1.98 6.125 1 93.82 106 ASN B C 1
ATOM 2195 O O . ASN B 1 106 ? -20.961 1.415 5.309 1 93.82 106 ASN B O 1
ATOM 2199 N N . ARG B 1 107 ? -21.468 1.99 7.378 1 94.38 107 ARG B N 1
ATOM 2200 C CA . ARG B 1 107 ? -20.256 1.378 7.914 1 94.38 107 ARG B CA 1
ATOM 2201 C C . ARG B 1 107 ? -20.309 -0.141 7.791 1 94.38 107 ARG B C 1
ATOM 2203 O O . ARG B 1 107 ? -19.286 -0.785 7.547 1 94.38 107 ARG B O 1
ATOM 2210 N N . LYS B 1 108 ? -21.52 -0.644 7.933 1 95.98 108 LYS B N 1
ATOM 2211 C CA . LYS B 1 108 ? -21.66 -2.083 7.732 1 95.98 108 LYS B CA 1
ATOM 2212 C C . LYS B 1 108 ? -21.388 -2.464 6.28 1 95.98 108 LYS B C 1
ATOM 2214 O O . LYS B 1 108 ? -20.704 -3.453 6.01 1 95.98 108 LYS B O 1
ATOM 2219 N N . PHE B 1 109 ? -21.953 -1.631 5.375 1 96.19 109 PHE B N 1
ATOM 2220 C CA . PHE B 1 109 ? -21.701 -1.878 3.96 1 96.19 109 PHE B CA 1
ATOM 2221 C C . PHE B 1 109 ? -20.208 -1.833 3.66 1 96.19 109 PHE B C 1
ATOM 2223 O O . PHE B 1 109 ? -19.667 -2.748 3.036 1 96.19 109 PHE B O 1
ATOM 2230 N N . LEU B 1 110 ? -19.563 -0.842 4.212 1 96.59 110 LEU B N 1
ATOM 2231 C CA . LEU B 1 110 ? -18.146 -0.64 3.929 1 96.59 110 LEU B CA 1
ATOM 2232 C C . LEU B 1 110 ? -17.298 -1.713 4.604 1 96.59 110 LEU B C 1
ATOM 2234 O O . LEU B 1 110 ? -16.171 -1.977 4.179 1 96.59 110 LEU B O 1
ATOM 2238 N N . THR B 1 111 ? -17.839 -2.383 5.647 1 96.95 111 THR B N 1
ATOM 2239 C CA . THR B 1 111 ? -17.126 -3.464 6.317 1 96.95 111 THR B CA 1
ATOM 2240 C C . THR B 1 111 ? -17.295 -4.776 5.556 1 96.95 111 THR B C 1
ATOM 2242 O O . THR B 1 111 ? -16.363 -5.58 5.479 1 96.95 111 THR B O 1
ATOM 2245 N N . VAL B 1 112 ? -18.429 -4.953 4.913 1 98.1 112 VAL B N 1
ATOM 2246 C CA . VAL B 1 112 ? -18.748 -6.197 4.22 1 98.1 112 VAL B CA 1
ATOM 2247 C C . VAL B 1 112 ? -17.966 -6.274 2.91 1 98.1 112 VAL B C 1
ATOM 2249 O O . VAL B 1 112 ? -17.554 -7.357 2.489 1 98.1 112 VAL B O 1
ATOM 2252 N N . VAL B 1 113 ? -17.692 -5.173 2.339 1 98.41 113 VAL B N 1
ATOM 2253 C CA . VAL B 1 113 ? -17.109 -5.148 1.002 1 98.41 113 VAL B CA 1
ATOM 2254 C C . VAL B 1 113 ? -15.738 -5.82 1.024 1 98.41 113 VAL B C 1
ATOM 2256 O O . VAL B 1 113 ? -15.482 -6.748 0.253 1 98.41 113 VAL B O 1
ATOM 2259 N N . PRO B 1 114 ? -14.823 -5.492 1.935 1 98.68 114 PRO B N 1
ATOM 2260 C CA . PRO B 1 114 ? -13.53 -6.179 1.915 1 98.68 114 PRO B CA 1
ATOM 2261 C C . PRO B 1 114 ? -13.646 -7.665 2.247 1 98.68 114 PRO B C 1
ATOM 2263 O O . PRO B 1 114 ? -12.856 -8.475 1.755 1 98.68 114 PRO B O 1
ATOM 2266 N N . VAL B 1 115 ? -14.596 -8.038 3.009 1 98.84 115 VAL B N 1
ATOM 2267 C CA . VAL B 1 115 ? -14.792 -9.447 3.337 1 98.84 115 VAL B CA 1
ATOM 2268 C C . VAL B 1 115 ? -15.227 -10.212 2.089 1 98.84 115 VAL B C 1
ATOM 2270 O O . VAL B 1 115 ? -14.694 -11.285 1.795 1 98.84 115 VAL B O 1
ATOM 2273 N N . VAL B 1 116 ? -16.184 -9.659 1.358 1 98.83 116 VAL B N 1
ATOM 2274 C CA . VAL B 1 116 ? -16.678 -10.291 0.139 1 98.83 116 VAL B CA 1
ATOM 2275 C C . VAL B 1 116 ? -15.553 -10.381 -0.889 1 98.83 116 VAL B C 1
ATOM 2277 O O . VAL B 1 116 ? -15.373 -11.417 -1.533 1 98.83 116 VAL B O 1
ATOM 2280 N N . LEU B 1 117 ? -14.781 -9.351 -1.015 1 98.86 117 LEU B N 1
ATOM 2281 C CA . LEU B 1 117 ? -13.653 -9.351 -1.94 1 98.86 117 LEU B CA 1
ATOM 2282 C C . LEU B 1 117 ? -12.643 -10.432 -1.566 1 98.86 117 LEU B C 1
ATOM 2284 O O . LEU B 1 117 ? -12.134 -11.14 -2.438 1 98.86 117 LEU B O 1
ATOM 2288 N N . TYR B 1 118 ? -12.36 -10.528 -0.303 1 98.85 118 TYR B N 1
ATOM 2289 C CA . TYR B 1 118 ? -11.454 -11.556 0.198 1 98.85 118 TYR B CA 1
ATOM 2290 C C . TYR B 1 118 ? -11.95 -12.948 -0.174 1 98.85 118 TYR B C 1
ATOM 2292 O O . TYR B 1 118 ? -11.178 -13.781 -0.653 1 98.85 118 TYR B O 1
ATOM 2300 N N . LEU B 1 119 ? -13.255 -13.219 0.047 1 98.82 119 LEU B N 1
ATOM 2301 C CA . LEU B 1 119 ? -13.824 -14.537 -0.212 1 98.82 119 LEU B CA 1
ATOM 2302 C C . LEU B 1 119 ? -13.799 -14.857 -1.702 1 98.82 119 LEU B C 1
ATOM 2304 O O . LEU B 1 119 ? -13.443 -15.97 -2.097 1 98.82 119 LEU B O 1
ATOM 2308 N N . ILE B 1 120 ? -14.125 -13.889 -2.559 1 98.77 120 ILE B N 1
ATOM 2309 C CA . ILE B 1 120 ? -14.121 -14.09 -4.004 1 98.77 120 ILE B CA 1
ATOM 2310 C C . ILE B 1 120 ? -12.698 -14.369 -4.483 1 98.77 120 ILE B C 1
ATOM 2312 O O . ILE B 1 120 ? -12.451 -15.365 -5.166 1 98.77 120 ILE B O 1
ATOM 2316 N N . ALA B 1 121 ? -11.764 -13.525 -4.085 1 98.55 121 ALA B N 1
ATOM 2317 C CA . ALA B 1 121 ? -10.38 -13.639 -4.538 1 98.55 121 ALA B CA 1
ATOM 2318 C C . ALA B 1 121 ? -9.752 -14.944 -4.058 1 98.55 121 ALA B C 1
ATOM 2320 O O . ALA B 1 121 ? -9.086 -15.64 -4.828 1 98.55 121 ALA B O 1
ATOM 2321 N N . SER B 1 122 ? -10.026 -15.305 -2.781 1 98.37 122 SER B N 1
ATOM 2322 C CA . SER B 1 122 ? -9.427 -16.509 -2.214 1 98.37 122 SER B CA 1
ATOM 2323 C C . SER B 1 122 ? -10.041 -17.768 -2.817 1 98.37 122 SER B C 1
ATOM 2325 O O . SER B 1 122 ? -9.324 -18.708 -3.167 1 98.37 122 SER B O 1
ATOM 2327 N N . HIS B 1 123 ? -11.379 -17.765 -2.988 1 98.42 123 HIS B N 1
ATOM 2328 C CA . HIS B 1 123 ? -12.064 -18.925 -3.547 1 98.42 123 HIS B CA 1
ATOM 2329 C C . HIS B 1 123 ? -11.661 -19.155 -5 1 98.42 123 HIS B C 1
ATOM 2331 O O . HIS B 1 123 ? -11.345 -20.281 -5.39 1 98.42 123 HIS B O 1
ATOM 2337 N N . LEU B 1 124 ? -11.541 -18.112 -5.778 1 98.07 124 LEU B N 1
ATOM 2338 C CA . LEU B 1 124 ? -11.298 -18.243 -7.21 1 98.07 124 LEU B CA 1
ATOM 2339 C C . LEU B 1 124 ? -9.815 -18.459 -7.492 1 98.07 124 LEU B C 1
ATOM 2341 O O . LEU B 1 124 ? -9.433 -18.78 -8.619 1 98.07 124 LEU B O 1
ATOM 2345 N N . THR B 1 125 ? -8.938 -18.324 -6.45 1 96.98 125 THR B N 1
ATOM 2346 C CA . THR B 1 125 ? -7.533 -18.694 -6.575 1 96.98 125 THR B CA 1
ATOM 2347 C C . THR B 1 125 ? -7.254 -20.01 -5.854 1 96.98 125 THR B C 1
ATOM 2349 O O . THR B 1 125 ? -6.095 -20.379 -5.652 1 96.98 125 THR B O 1
ATOM 2352 N N . ASP B 1 126 ? -8.283 -20.688 -5.381 1 97.14 126 ASP B N 1
ATOM 2353 C CA . ASP B 1 126 ? -8.22 -22.001 -4.745 1 97.14 126 ASP B CA 1
ATOM 2354 C C . ASP B 1 126 ? -7.395 -21.949 -3.46 1 97.14 126 ASP B C 1
ATOM 2356 O O . ASP B 1 126 ? -6.685 -22.902 -3.134 1 97.14 126 ASP B O 1
ATOM 2360 N N . TYR B 1 127 ? -7.325 -20.814 -2.808 1 95.92 127 TYR B N 1
ATOM 2361 C CA . TYR B 1 127 ? -6.642 -20.626 -1.533 1 95.92 127 TYR B CA 1
ATOM 2362 C C . TYR B 1 127 ? -5.155 -20.934 -1.66 1 95.92 127 TYR B C 1
ATOM 2364 O O . TYR B 1 127 ? -4.521 -21.372 -0.697 1 95.92 127 TYR B O 1
ATOM 2372 N N . LYS B 1 128 ? -4.657 -20.671 -2.855 1 95.33 128 LYS B N 1
ATOM 2373 C CA . LYS B 1 128 ? -3.25 -20.982 -3.095 1 95.33 128 LYS B CA 1
ATOM 2374 C C . LYS B 1 128 ? -2.351 -19.829 -2.661 1 95.33 128 LYS B C 1
ATOM 2376 O O . LYS B 1 128 ? -2.715 -18.66 -2.81 1 95.33 128 LYS B O 1
ATOM 2381 N N . GLN B 1 129 ? -1.188 -20.173 -2.233 1 94.51 129 GLN B N 1
ATOM 2382 C CA . GLN B 1 129 ? -0.169 -19.187 -1.888 1 94.51 129 GLN B CA 1
ATOM 2383 C C . GLN B 1 129 ? 0.569 -18.701 -3.132 1 94.51 129 GLN B C 1
ATOM 2385 O O . GLN B 1 129 ? 0.713 -19.444 -4.105 1 94.51 129 GLN B O 1
ATOM 2390 N N . PRO B 1 130 ? 0.896 -17.376 -3.057 1 94.22 130 PRO B N 1
ATOM 2391 C CA . PRO B 1 130 ? 0.832 -16.428 -1.943 1 94.22 130 PRO B CA 1
ATOM 2392 C C . PRO B 1 130 ? -0.439 -15.581 -1.961 1 94.22 130 PRO B C 1
ATOM 2394 O O . PRO B 1 130 ? -0.622 -14.717 -1.1 1 94.22 130 PRO B O 1
ATOM 2397 N N . MET B 1 131 ? -1.322 -15.934 -2.979 1 96.04 131 MET B N 1
ATOM 2398 C CA . MET B 1 131 ? -2.511 -15.099 -3.128 1 96.04 131 MET B CA 1
ATOM 2399 C C . MET B 1 131 ? -3.378 -15.159 -1.876 1 96.04 131 MET B C 1
ATOM 2401 O O . MET B 1 131 ? -3.903 -14.137 -1.429 1 96.04 131 MET B O 1
ATOM 2405 N N . PHE B 1 132 ? -3.487 -16.324 -1.269 1 97.93 132 PHE B N 1
ATOM 2406 C CA . PHE B 1 132 ? -4.281 -16.475 -0.056 1 97.93 132 PHE B CA 1
ATOM 2407 C C . PHE B 1 132 ? -3.715 -15.621 1.072 1 97.93 132 PHE B C 1
ATOM 2409 O O . PHE B 1 132 ? -4.463 -14.946 1.783 1 97.93 132 PHE B O 1
ATOM 2416 N N . PHE B 1 133 ? -2.423 -15.712 1.205 1 97.23 133 PHE B N 1
ATOM 2417 C CA . PHE B 1 133 ? -1.755 -14.942 2.247 1 97.23 133 PHE B CA 1
ATOM 2418 C C . PHE B 1 133 ? -1.98 -13.448 2.045 1 97.23 133 PHE B C 1
ATOM 2420 O O . PHE B 1 133 ? -2.356 -12.739 2.98 1 97.23 133 PHE B O 1
ATOM 2427 N N . LEU B 1 134 ? -1.751 -12.914 0.836 1 97.53 134 LEU B N 1
ATOM 2428 C CA . LEU B 1 134 ? -1.908 -11.497 0.526 1 97.53 134 LEU B CA 1
ATOM 2429 C C . LEU B 1 134 ? -3.346 -11.046 0.758 1 97.53 134 LEU B C 1
ATOM 2431 O O . LEU B 1 134 ? -3.583 -9.99 1.348 1 97.53 134 LEU B O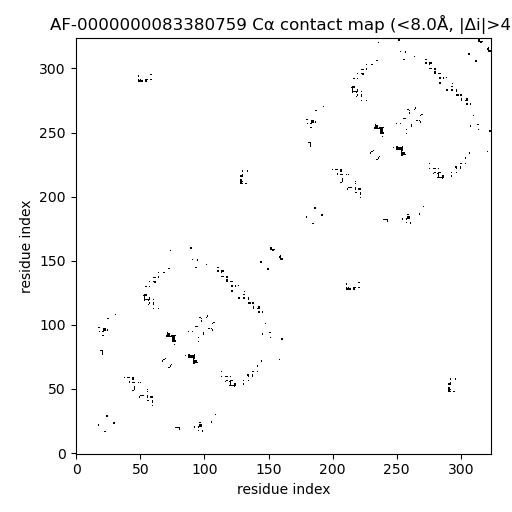 1
ATOM 2435 N N . ASN B 1 135 ? -4.271 -11.849 0.352 1 98.58 135 ASN B N 1
ATOM 2436 C CA . ASN B 1 135 ? -5.68 -11.535 0.563 1 98.58 135 ASN B CA 1
ATOM 2437 C C . ASN B 1 135 ? -6.037 -11.524 2.047 1 98.58 135 ASN B C 1
ATOM 2439 O O . ASN B 1 135 ? -6.823 -10.688 2.494 1 98.58 135 ASN B O 1
ATOM 2443 N N . THR B 1 136 ? -5.459 -12.412 2.839 1 98.27 136 THR B N 1
ATOM 2444 C CA . THR B 1 136 ? -5.743 -12.516 4.265 1 98.27 136 THR B CA 1
ATOM 2445 C C . THR B 1 136 ? -5.22 -11.292 5.012 1 98.27 136 THR B C 1
ATOM 2447 O O . THR B 1 136 ? -5.921 -10.723 5.851 1 98.27 136 THR B O 1
ATOM 2450 N N . VAL B 1 137 ? -4.055 -10.898 4.633 1 96.79 137 VAL B N 1
ATOM 2451 C CA . VAL B 1 137 ? -3.479 -9.721 5.274 1 96.79 137 VAL B CA 1
ATOM 2452 C C . VAL B 1 137 ? -4.332 -8.493 4.964 1 96.79 137 VAL B C 1
ATOM 2454 O O . VAL B 1 137 ? -4.638 -7.7 5.857 1 96.79 137 VAL B O 1
ATOM 2457 N N . ALA B 1 138 ? -4.734 -8.338 3.69 1 98.08 138 ALA B N 1
ATOM 2458 C CA . ALA B 1 138 ? -5.518 -7.183 3.26 1 98.08 138 ALA B CA 1
ATOM 2459 C C . ALA B 1 138 ? -6.832 -7.095 4.03 1 98.08 138 ALA B C 1
ATOM 2461 O O . ALA B 1 138 ? -7.174 -6.039 4.568 1 98.08 138 ALA B O 1
ATOM 2462 N N . VAL B 1 139 ? -7.538 -8.235 4.16 1 98.62 139 VAL B N 1
ATOM 2463 C CA . VAL B 1 139 ? -8.838 -8.189 4.822 1 98.62 139 VAL B CA 1
ATOM 2464 C C . VAL B 1 139 ? -8.647 -8 6.325 1 98.62 139 VAL B C 1
ATOM 2466 O O . VAL B 1 139 ? -9.42 -7.289 6.971 1 98.62 139 VAL B O 1
ATOM 2469 N N . PHE B 1 140 ? -7.664 -8.574 6.9 1 97.66 140 PHE B N 1
ATOM 2470 C CA . PHE B 1 140 ? -7.423 -8.462 8.334 1 97.66 140 PHE B CA 1
ATOM 2471 C C . PHE B 1 140 ? -7.159 -7.013 8.726 1 97.66 140 PHE B C 1
ATOM 2473 O O . PHE B 1 140 ? -7.786 -6.491 9.651 1 97.66 140 PHE B O 1
ATOM 2480 N N . VAL B 1 141 ? -6.311 -6.376 8 1 95.66 141 VAL B N 1
ATOM 2481 C CA . VAL B 1 141 ? -5.954 -4.995 8.306 1 95.66 141 VAL B CA 1
ATOM 2482 C C . VAL B 1 141 ? -7.172 -4.093 8.122 1 95.66 141 VAL B C 1
ATOM 2484 O O . VAL B 1 141 ? -7.465 -3.253 8.975 1 95.66 141 VAL B O 1
ATOM 2487 N N . LEU B 1 142 ? -7.927 -4.285 7.058 1 97.11 142 LEU B N 1
ATOM 2488 C C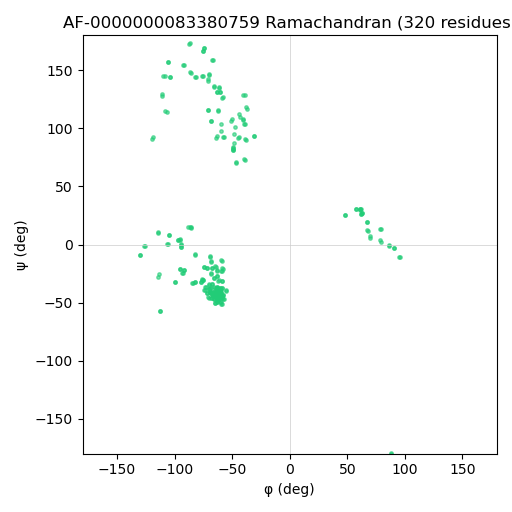A . LEU B 1 142 ? -9.048 -3.401 6.757 1 97.11 142 LEU B CA 1
ATOM 2489 C C . LEU B 1 142 ? -10.176 -3.59 7.765 1 97.11 142 LEU B C 1
ATOM 2491 O O . LEU B 1 142 ? -10.828 -2.622 8.162 1 97.11 142 LEU B O 1
ATOM 2495 N N . VAL B 1 143 ? -10.415 -4.838 8.184 1 96.57 143 VAL B N 1
ATOM 2496 C CA . VAL B 1 143 ? -11.506 -5.092 9.119 1 96.57 143 VAL B CA 1
ATOM 2497 C C . VAL B 1 143 ? -11.115 -4.608 10.514 1 96.57 143 VAL B C 1
ATOM 2499 O O . VAL B 1 143 ? -11.927 -4.001 11.217 1 96.57 143 VAL B O 1
ATOM 2502 N N . VAL B 1 144 ? -9.888 -4.778 10.937 1 94.44 144 VAL B N 1
ATOM 2503 C CA . VAL B 1 144 ? -9.421 -4.31 12.238 1 94.44 144 VAL B CA 1
ATOM 2504 C C . VAL B 1 144 ? -9.518 -2.788 12.305 1 94.44 144 VAL B C 1
ATOM 2506 O O . VAL B 1 144 ? -9.95 -2.231 13.317 1 94.44 144 VAL B O 1
ATOM 2509 N N . ALA B 1 145 ? -9.156 -2.124 11.216 1 92.92 145 ALA B N 1
ATOM 2510 C CA . ALA B 1 145 ? -9.173 -0.664 11.17 1 92.92 145 ALA B CA 1
ATOM 2511 C C . ALA B 1 145 ? -10.592 -0.127 11.338 1 92.92 145 ALA B C 1
ATOM 2513 O O . ALA B 1 145 ? -10.782 1.037 11.698 1 92.92 145 ALA B O 1
ATOM 2514 N N . LYS B 1 146 ? -11.576 -0.937 11.047 1 94.28 146 LYS B N 1
ATOM 2515 C CA . LYS B 1 146 ? -12.966 -0.489 11.065 1 94.28 146 LYS B CA 1
ATOM 2516 C C . LYS B 1 146 ? -13.622 -0.784 12.41 1 94.28 146 LYS B C 1
ATOM 2518 O O . LYS B 1 146 ? -14.774 -0.411 12.641 1 94.28 146 LYS B O 1
ATOM 2523 N N . LEU B 1 147 ? -12.913 -1.418 13.33 1 91.94 147 LEU B N 1
ATOM 2524 C CA . LEU B 1 147 ? -13.454 -1.734 14.648 1 91.94 147 LEU B CA 1
ATOM 2525 C C . LEU B 1 147 ? -13.622 -0.47 15.484 1 91.94 147 LEU B C 1
ATOM 2527 O O . LEU B 1 147 ? -12.79 0.438 15.419 1 91.94 147 LEU B O 1
ATOM 2531 N N . PRO B 1 148 ? -14.625 -0.379 16.347 1 88.22 148 PRO B N 1
ATOM 2532 C CA . PRO B 1 148 ? -14.851 0.795 17.193 1 88.22 148 PRO B CA 1
ATOM 2533 C C . PRO B 1 148 ? -13.665 1.103 18.104 1 88.22 148 PRO B C 1
ATOM 2535 O O . PRO B 1 148 ? -13.389 2.27 18.392 1 88.22 148 PRO B O 1
ATOM 2538 N N . ASN B 1 149 ? -12.915 0.079 18.543 1 85.64 149 ASN B N 1
ATOM 2539 C CA . ASN B 1 149 ? -11.776 0.265 19.436 1 85.64 149 ASN B CA 1
ATOM 2540 C C . ASN B 1 149 ? -10.622 0.974 18.733 1 85.64 149 ASN B C 1
ATOM 2542 O O . ASN B 1 149 ? -9.682 1.435 19.383 1 85.64 149 ASN B O 1
ATOM 2546 N N . MET B 1 150 ? -10.749 1.118 17.364 1 84.82 150 MET B N 1
ATOM 2547 C CA . MET B 1 150 ? -9.684 1.766 16.604 1 84.82 150 MET B CA 1
ATOM 2548 C C . MET B 1 150 ? -9.987 3.246 16.395 1 84.82 150 MET B C 1
ATOM 2550 O O . MET B 1 150 ? -9.243 3.946 15.707 1 84.82 150 MET B O 1
ATOM 2554 N N . HIS B 1 151 ? -11.008 3.682 16.947 1 8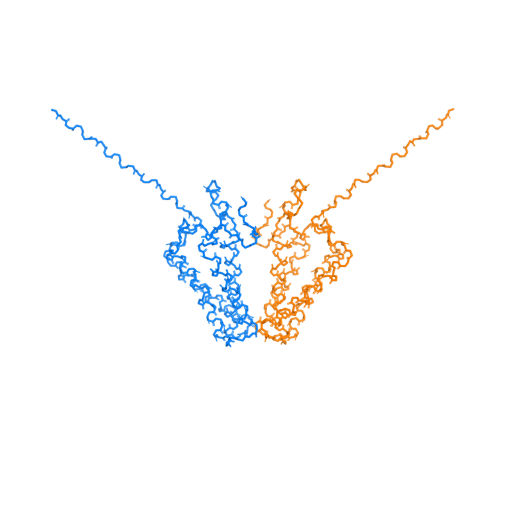0.58 151 HIS B N 1
ATOM 2555 C CA . HIS B 1 151 ? -11.36 5.092 16.819 1 80.58 151 HIS B CA 1
ATOM 2556 C C . HIS B 1 151 ? -10.289 5.986 17.433 1 80.58 151 HIS B C 1
ATOM 2558 O O . HIS B 1 151 ? -10 5.885 18.628 1 80.58 151 HIS B O 1
ATOM 2564 N N . LYS B 1 152 ? -9.644 6.779 16.594 1 79.14 152 LYS B N 1
ATOM 2565 C CA . LYS B 1 152 ? -8.632 7.765 16.962 1 79.14 152 LYS B CA 1
ATOM 2566 C C . LYS B 1 152 ? -7.352 7.087 17.441 1 79.14 152 LYS B C 1
ATOM 2568 O O . LYS B 1 152 ? -6.496 7.728 18.054 1 79.14 152 LYS B O 1
ATOM 2573 N N . VAL B 1 153 ? -7.323 5.743 17.327 1 77.57 153 VAL B N 1
ATOM 2574 C CA . VAL B 1 153 ? -6.13 4.989 17.698 1 77.57 153 VAL B CA 1
ATOM 2575 C C . VAL B 1 153 ? -5.478 4.406 16.446 1 77.57 153 VAL B C 1
ATOM 2577 O O . VAL B 1 153 ? -6.167 4.053 15.487 1 77.57 153 VAL B O 1
ATOM 2580 N N . ARG B 1 154 ? -4.132 4.684 16.314 1 71.14 154 ARG B N 1
ATOM 2581 C CA . ARG B 1 154 ? -3.386 4.058 15.227 1 71.14 154 ARG B CA 1
ATOM 2582 C C . ARG B 1 154 ? -2.445 2.982 15.757 1 71.14 154 ARG B C 1
ATOM 2584 O O . ARG B 1 154 ? -2 3.05 16.905 1 71.14 154 ARG B O 1
ATOM 2591 N N . ILE B 1 155 ? -2.361 2.048 14.955 1 59.49 155 ILE B N 1
ATOM 2592 C CA . ILE B 1 155 ? -1.453 0.969 15.33 1 59.49 155 ILE B CA 1
ATOM 2593 C C . ILE B 1 155 ? -0.042 1.524 15.518 1 59.49 155 ILE B C 1
ATOM 2595 O O . ILE B 1 155 ? 0.472 2.235 14.652 1 59.49 155 ILE B O 1
ATOM 2599 N N . PHE B 1 156 ? 0.559 1.291 16.606 1 57.91 156 PHE B N 1
ATOM 2600 C CA . PHE B 1 15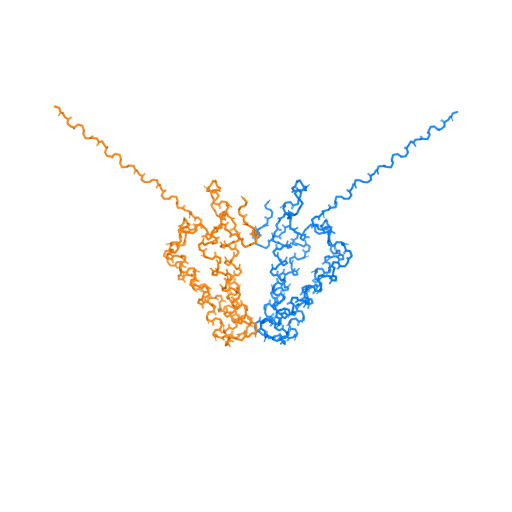6 ? 1.897 1.675 17.041 1 57.91 156 PHE B CA 1
ATOM 2601 C C . PHE B 1 156 ? 1.991 3.184 17.232 1 57.91 156 PHE B C 1
ATOM 2603 O O . PHE B 1 156 ? 3.09 3.735 17.331 1 57.91 156 PHE B O 1
ATOM 2610 N N . GLY B 1 157 ? 0.864 3.834 17.243 1 56.66 157 GLY B N 1
ATOM 2611 C CA . GLY B 1 157 ? 0.852 5.27 17.473 1 56.66 157 GLY B CA 1
ATOM 2612 C C . GLY B 1 157 ? 1.218 6.076 16.241 1 56.66 157 GLY B C 1
ATOM 2613 O O . GLY B 1 157 ? 1.405 7.292 16.321 1 56.66 157 GLY B O 1
ATOM 2614 N N . ILE B 1 158 ? 1.436 5.294 15.163 1 56.05 158 ILE B N 1
ATOM 2615 C CA . ILE B 1 158 ? 1.798 5.986 13.931 1 56.05 158 ILE B CA 1
ATOM 2616 C C . ILE B 1 158 ? 0.582 6.727 13.379 1 56.05 158 ILE B C 1
ATOM 2618 O O . ILE B 1 158 ? -0.478 6.13 13.18 1 56.05 158 ILE B O 1
ATOM 2622 N N . ASN B 1 159 ? 0.587 8.042 13.295 1 55.83 159 ASN B N 1
ATOM 2623 C CA . ASN B 1 159 ? -0.48 8.901 12.794 1 55.83 159 ASN B CA 1
ATOM 2624 C C . ASN B 1 159 ? -1.583 9.088 13.832 1 55.83 159 ASN B C 1
ATOM 2626 O O . ASN B 1 159 ? -2.733 9.357 13.48 1 55.83 159 ASN B O 1
ATOM 2630 N N . ALA B 1 160 ? -1.127 8.636 15.117 1 59.27 160 ALA B N 1
ATOM 2631 C CA . ALA B 1 160 ? -2.112 8.836 16.177 1 59.27 160 ALA B CA 1
ATOM 2632 C C . ALA B 1 160 ? -2.261 10.316 16.515 1 59.27 160 ALA B C 1
ATOM 2634 O O . ALA B 1 160 ? -1.383 11.123 16.201 1 59.27 160 ALA B O 1
ATOM 2635 N N . ASP B 1 161 ? -3.446 10.826 16.807 1 55.06 161 ASP B N 1
ATOM 2636 C CA . ASP B 1 161 ? -3.66 12.184 17.296 1 55.06 161 ASP B CA 1
ATOM 2637 C C . ASP B 1 161 ? -2.996 12.389 18.656 1 55.06 161 ASP B C 1
ATOM 2639 O O . ASP B 1 161 ? -3.054 11.512 19.52 1 55.06 161 ASP B O 1
ATOM 2643 N N . ILE B 1 162 ? -1.639 12.936 18.702 1 45.28 162 ILE B N 1
ATOM 2644 C CA . ILE B 1 162 ? -1.128 13.364 20 1 45.28 162 ILE B CA 1
ATOM 2645 C C . ILE B 1 162 ? -2.134 14.299 20.667 1 45.28 162 ILE B C 1
ATOM 2647 O O . ILE B 1 162 ? -2.765 15.121 19.999 1 45.28 162 ILE B O 1
#

Organism: Setaria viridis (NCBI:txid4556)

Sequence (324 aa):
MGRRGEPYYVEAAPPVDVNKNTEWFMYPGVWTTYILLLFFAWLLVLSVSGCSPGAAWTVVNLAHFAITYHFFHWKKGTPFAADDQGIYSRLTWWEQIDNGQQLTRNRKFLTVVPVVLYLIASHLTDYKQPMFFLNTVAVFVLVVAKLPNMHKVRIFGINADIMGRRGEPYYVEAAPPVDVNKNTEWFMYPGVWTTYILLLFFAWLLVLSVSGCSPGAAWTVVNLAHFAITYHFFHWKKGTPFAADDQGIYSRLTWWEQIDNGQQLTRNRKFLTVVPVVLYLIASHLTDYKQPMFFLNTVAVFVLVVAKLPNMHKVRIFGINADI